Protein AF-A0A142XQ28-F1 (afdb_monomer)

Structure (mmCIF, N/CA/C/O backbone):
data_AF-A0A142XQ28-F1
#
_entry.id   AF-A0A142XQ28-F1
#
loop_
_atom_site.group_PDB
_atom_site.id
_atom_site.type_symbol
_atom_site.label_atom_id
_atom_site.label_alt_id
_atom_site.label_comp_id
_atom_site.label_asym_id
_atom_site.label_entity_id
_atom_site.label_seq_id
_atom_site.pdbx_PDB_ins_code
_atom_site.Cartn_x
_atom_site.Cartn_y
_atom_site.Cartn_z
_atom_site.occupancy
_atom_site.B_iso_or_equiv
_atom_site.auth_seq_id
_atom_site.auth_comp_id
_atom_site.auth_asym_id
_atom_site.auth_atom_id
_atom_site.pdbx_PDB_model_num
ATOM 1 N N . MET A 1 1 ? -19.278 12.237 12.770 1.00 81.31 1 MET A N 1
ATOM 2 C CA . MET A 1 1 ? -17.814 12.294 12.972 1.00 81.31 1 MET A CA 1
ATOM 3 C C . MET A 1 1 ? -17.292 10.872 12.909 1.00 81.31 1 MET A C 1
ATOM 5 O O . MET A 1 1 ? -18.100 9.962 13.060 1.00 81.31 1 MET A O 1
ATOM 9 N N . GLY A 1 2 ? -16.034 10.679 12.532 1.00 90.88 2 GLY A N 1
ATOM 10 C CA . GLY A 1 2 ? -15.436 9.359 12.344 1.00 90.88 2 GLY A CA 1
ATOM 11 C C . GLY A 1 2 ? -14.130 9.261 13.114 1.00 90.88 2 GLY A C 1
ATOM 12 O O . GLY A 1 2 ? -13.588 10.267 13.560 1.00 90.88 2 GLY A O 1
ATOM 13 N N . PHE A 1 3 ? -13.618 8.049 13.266 1.00 93.50 3 PHE A N 1
ATOM 14 C CA . PHE A 1 3 ? -12.417 7.793 14.051 1.00 93.50 3 PHE A CA 1
ATOM 15 C C . PHE A 1 3 ? -11.431 7.007 13.214 1.00 93.50 3 PHE A C 1
ATOM 17 O O . PHE A 1 3 ? -11.816 6.090 12.498 1.00 93.50 3 PHE A O 1
ATOM 24 N N . THR A 1 4 ? -10.154 7.347 13.293 1.00 93.12 4 THR A N 1
ATOM 25 C CA . THR A 1 4 ? -9.084 6.572 12.669 1.00 93.12 4 THR A CA 1
ATOM 26 C C . THR A 1 4 ? -8.019 6.210 13.693 1.00 93.12 4 THR A C 1
ATOM 28 O O . THR A 1 4 ? -8.023 6.719 14.812 1.00 93.12 4 THR A O 1
ATOM 31 N N . VAL A 1 5 ? -7.111 5.313 13.322 1.00 92.75 5 VAL A N 1
ATOM 32 C CA . VAL A 1 5 ? -5.982 4.912 14.164 1.00 92.75 5 VAL A CA 1
ATOM 33 C C . VAL A 1 5 ? -4.701 5.304 13.452 1.00 92.75 5 VAL A C 1
ATOM 35 O O . VAL A 1 5 ? -4.456 4.856 12.334 1.00 92.75 5 VAL A O 1
ATOM 38 N N . ASN A 1 6 ? -3.910 6.150 14.102 1.00 90.88 6 ASN A N 1
ATOM 39 C CA . ASN A 1 6 ? -2.663 6.708 13.584 1.00 90.88 6 ASN A CA 1
ATOM 40 C C . ASN A 1 6 ? -1.563 6.581 14.644 1.00 90.88 6 ASN A C 1
ATOM 42 O O . ASN A 1 6 ? -1.845 6.326 15.816 1.00 90.88 6 ASN A O 1
ATOM 46 N N . ARG A 1 7 ? -0.307 6.779 14.254 1.00 88.56 7 ARG A N 1
ATOM 47 C CA . ARG A 1 7 ? 0.783 6.941 15.214 1.00 88.56 7 ARG A CA 1
ATOM 48 C C . ARG A 1 7 ? 0.887 8.380 15.705 1.00 88.56 7 ARG A C 1
ATOM 50 O O . ARG A 1 7 ? 0.713 9.324 14.934 1.00 88.56 7 ARG A O 1
ATOM 57 N N . ASN A 1 8 ? 1.221 8.550 16.980 1.00 83.44 8 ASN A N 1
ATOM 58 C CA . ASN A 1 8 ? 1.414 9.862 17.602 1.00 83.44 8 ASN A CA 1
ATOM 59 C C . ASN A 1 8 ? 2.801 10.496 17.345 1.00 83.44 8 ASN A C 1
ATOM 61 O O . ASN A 1 8 ? 3.011 11.646 17.723 1.00 83.44 8 ASN A O 1
ATOM 65 N N . ASP A 1 9 ? 3.733 9.785 16.704 1.00 78.69 9 ASP A N 1
ATOM 66 C CA . ASP A 1 9 ? 5.147 10.162 16.553 1.00 78.69 9 ASP A CA 1
ATOM 67 C C . ASP A 1 9 ? 5.536 10.639 15.137 1.00 78.69 9 ASP A C 1
ATOM 69 O O . ASP A 1 9 ? 6.712 10.644 14.774 1.00 78.69 9 ASP A O 1
ATOM 73 N N . GLY A 1 10 ? 4.564 11.108 14.347 1.00 68.38 10 GLY A N 1
ATOM 74 C CA . GLY A 1 10 ? 4.817 11.708 13.027 1.00 68.38 10 GLY A CA 1
ATOM 75 C C . GLY A 1 10 ? 4.282 10.913 11.834 1.00 68.38 10 GLY A C 1
ATOM 76 O O . GLY A 1 10 ? 4.738 11.128 10.709 1.00 68.38 10 GLY A O 1
ATOM 77 N N . GLY A 1 11 ? 3.299 10.040 12.071 1.00 70.38 11 GLY A N 1
ATOM 78 C CA . GLY A 1 11 ? 2.615 9.247 11.050 1.00 70.38 11 GLY A CA 1
ATOM 79 C C . GLY A 1 11 ? 3.170 7.833 10.905 1.00 70.38 11 GLY A C 1
ATOM 80 O O . GLY A 1 11 ? 4.182 7.465 11.495 1.00 70.38 11 GLY A O 1
ATOM 81 N N . THR A 1 12 ? 2.478 7.023 10.115 1.00 73.38 12 THR A N 1
ATOM 82 C CA . THR A 1 12 ? 2.738 5.590 9.976 1.00 73.38 12 THR A CA 1
ATOM 83 C C . THR A 1 12 ? 3.814 5.337 8.919 1.00 73.38 12 THR A C 1
ATOM 85 O O . THR A 1 12 ? 3.686 5.779 7.773 1.00 73.38 12 THR A O 1
ATOM 88 N N . LYS A 1 13 ? 4.878 4.605 9.265 1.00 76.88 13 LYS A N 1
ATOM 89 C CA . LYS A 1 13 ? 5.874 4.078 8.313 1.00 76.88 13 LYS A CA 1
ATOM 90 C C . LYS A 1 13 ? 5.334 2.845 7.589 1.00 76.88 13 LYS A C 1
ATOM 92 O O . LYS A 1 13 ? 4.306 2.287 7.961 1.00 76.88 13 LYS A O 1
ATOM 97 N N . ASP A 1 14 ? 6.031 2.388 6.555 1.00 72.62 14 ASP A N 1
ATOM 98 C CA . ASP A 1 14 ? 5.515 1.320 5.690 1.00 72.62 14 ASP A CA 1
ATOM 99 C C . ASP A 1 14 ? 5.376 -0.028 6.413 1.00 72.62 14 ASP A C 1
ATOM 101 O O . ASP A 1 14 ? 4.292 -0.609 6.381 1.00 72.62 14 ASP A O 1
ATOM 105 N N . ALA A 1 15 ? 6.382 -0.459 7.181 1.00 73.50 15 ALA A N 1
ATOM 106 C CA . ALA A 1 15 ? 6.294 -1.680 7.993 1.00 73.50 15 ALA A CA 1
ATOM 107 C C . ALA A 1 15 ? 5.148 -1.637 9.032 1.00 73.50 15 ALA A C 1
ATOM 109 O O . ALA A 1 15 ? 4.454 -2.626 9.284 1.00 73.50 15 ALA A O 1
ATOM 110 N N . GLU A 1 16 ? 4.907 -0.469 9.628 1.00 82.94 16 GLU A N 1
ATOM 111 C CA . GLU A 1 16 ? 3.829 -0.250 10.600 1.00 82.94 16 GLU A CA 1
ATOM 112 C C . GLU A 1 16 ? 2.456 -0.288 9.912 1.00 82.94 16 GLU A C 1
ATOM 114 O O . GLU A 1 16 ? 1.501 -0.882 10.422 1.00 82.94 16 GLU A O 1
ATOM 119 N N . PHE A 1 17 ? 2.371 0.285 8.711 1.00 84.44 17 PHE A N 1
ATOM 120 C CA . PHE A 1 17 ? 1.169 0.275 7.891 1.00 84.44 17 PHE A CA 1
ATOM 121 C C . PHE A 1 17 ? 0.830 -1.130 7.384 1.00 84.44 17 PHE A C 1
ATOM 123 O O . PHE A 1 17 ? -0.342 -1.495 7.312 1.00 84.44 17 PHE A O 1
ATOM 130 N N . GLU A 1 18 ? 1.824 -1.967 7.094 1.00 82.12 18 GLU A N 1
ATOM 131 C CA . GLU A 1 18 ? 1.580 -3.374 6.778 1.00 82.12 18 GLU A CA 1
ATOM 132 C C . GLU A 1 18 ? 0.960 -4.130 7.953 1.00 82.12 18 GLU A C 1
ATOM 134 O O . GLU A 1 18 ? 0.021 -4.912 7.761 1.00 82.12 18 GLU A O 1
ATOM 139 N N . ALA A 1 19 ? 1.438 -3.886 9.177 1.00 87.06 19 ALA A N 1
ATOM 140 C CA . ALA A 1 19 ? 0.855 -4.482 10.374 1.00 87.06 19 ALA A CA 1
ATOM 141 C C . ALA A 1 19 ? -0.606 -4.042 10.564 1.00 87.06 19 ALA A C 1
ATOM 143 O O . ALA A 1 19 ? -1.468 -4.893 10.808 1.00 87.06 19 ALA A O 1
ATOM 144 N N . TYR A 1 20 ? -0.880 -2.750 10.369 1.00 90.81 20 TYR A N 1
ATOM 145 C CA . TYR A 1 20 ? -2.218 -2.160 10.367 1.00 90.81 20 TYR A CA 1
ATOM 146 C C . TYR A 1 20 ? -3.132 -2.823 9.318 1.00 90.81 20 TYR A C 1
ATOM 148 O O . TYR A 1 20 ? -4.180 -3.383 9.649 1.00 90.81 20 TYR A O 1
ATOM 156 N N . ALA A 1 21 ? -2.703 -2.856 8.053 1.00 89.06 21 ALA A N 1
ATOM 157 C CA . ALA A 1 21 ? -3.469 -3.417 6.941 1.00 89.06 21 ALA A CA 1
ATOM 158 C C . ALA A 1 21 ? -3.707 -4.926 7.097 1.00 89.06 21 ALA A C 1
ATOM 160 O O . ALA A 1 21 ? -4.762 -5.459 6.747 1.00 89.06 21 ALA A O 1
ATOM 161 N N . ARG A 1 22 ? -2.725 -5.650 7.641 1.00 88.56 22 ARG A N 1
ATOM 162 C CA . ARG A 1 22 ? -2.861 -7.071 7.967 1.00 88.56 22 ARG A CA 1
ATOM 163 C C . ARG A 1 22 ? -3.923 -7.302 9.038 1.00 88.56 22 ARG A C 1
ATOM 165 O O . ARG A 1 22 ? -4.699 -8.242 8.884 1.00 88.56 22 ARG A O 1
ATOM 172 N N . LEU A 1 23 ? -3.972 -6.479 10.086 1.00 92.56 23 LEU A N 1
ATOM 173 C CA . LEU A 1 23 ? -4.985 -6.617 11.134 1.00 92.56 23 LEU A CA 1
ATOM 174 C C . LEU A 1 23 ? -6.394 -6.359 10.586 1.00 92.56 23 LEU A C 1
ATOM 176 O O . LEU A 1 23 ? -7.284 -7.168 10.833 1.00 92.56 23 LEU A O 1
ATOM 180 N N . LEU A 1 24 ? -6.572 -5.316 9.769 1.00 92.50 24 LEU A N 1
ATOM 181 C CA . LEU A 1 24 ? -7.848 -5.036 9.098 1.00 92.50 24 LEU A CA 1
ATOM 182 C C . LEU A 1 24 ? -8.335 -6.229 8.265 1.00 92.50 24 LEU A C 1
ATOM 184 O O . LEU A 1 24 ? -9.473 -6.671 8.416 1.00 92.50 24 LEU A O 1
ATOM 188 N N . ARG A 1 25 ? -7.456 -6.821 7.445 1.00 89.31 25 ARG A N 1
ATOM 189 C CA . ARG A 1 25 ? -7.808 -8.013 6.651 1.00 89.31 25 ARG A CA 1
ATOM 190 C C . ARG A 1 25 ? -8.219 -9.198 7.515 1.00 89.31 25 ARG A C 1
ATOM 192 O O . ARG A 1 25 ? -9.150 -9.913 7.167 1.00 89.31 25 ARG A O 1
ATOM 199 N N . GLN A 1 26 ? -7.538 -9.418 8.637 1.00 89.19 26 GLN A N 1
ATOM 200 C CA . GLN A 1 26 ? -7.884 -10.504 9.557 1.00 89.19 26 GLN A CA 1
ATOM 201 C C . GLN A 1 26 ? -9.224 -10.285 10.264 1.00 89.19 26 GLN A C 1
ATOM 203 O O . GLN A 1 26 ? -9.858 -11.254 10.666 1.00 89.19 26 GLN A O 1
ATOM 208 N N . GLN A 1 27 ? -9.671 -9.034 10.374 1.00 90.88 27 GLN A N 1
ATOM 209 C CA . GLN A 1 27 ? -11.013 -8.676 10.832 1.00 90.88 27 GLN A CA 1
ATOM 210 C C . GLN A 1 27 ? -12.063 -8.719 9.707 1.00 90.88 27 GLN A C 1
ATOM 212 O O . GLN A 1 27 ? -13.218 -8.379 9.939 1.00 90.88 27 GLN A O 1
ATOM 217 N N . GLY A 1 28 ? -11.683 -9.143 8.496 1.00 87.81 28 GLY A N 1
ATOM 218 C CA . GLY A 1 28 ? -12.584 -9.254 7.350 1.00 87.81 28 GLY A CA 1
ATOM 219 C C . GLY A 1 28 ? -12.865 -7.933 6.633 1.00 87.81 28 GLY A C 1
ATOM 220 O O . GLY A 1 28 ? -13.787 -7.878 5.825 1.00 87.81 28 GLY A O 1
ATOM 221 N N . VAL A 1 29 ? -12.095 -6.874 6.906 1.00 88.88 29 VAL A N 1
ATOM 222 C CA . VAL A 1 29 ? -12.250 -5.583 6.221 1.00 88.88 29 VAL A CA 1
ATOM 223 C C . VAL A 1 29 ? -11.700 -5.677 4.799 1.00 88.88 29 VAL A C 1
ATOM 225 O O . VAL A 1 29 ? -10.552 -6.081 4.582 1.00 88.88 29 VAL A O 1
ATOM 228 N N . ASP A 1 30 ? -12.512 -5.258 3.830 1.00 86.62 30 ASP A N 1
ATOM 229 C CA . ASP A 1 30 ? -12.112 -5.146 2.431 1.00 86.62 30 ASP A CA 1
ATOM 230 C C . ASP A 1 30 ? -11.288 -3.873 2.199 1.00 86.62 30 ASP A C 1
ATOM 232 O O . ASP A 1 30 ? -11.802 -2.756 2.174 1.00 86.62 30 ASP A O 1
ATOM 236 N N . LEU A 1 31 ? -9.981 -4.050 2.000 1.00 87.25 31 LEU A N 1
ATOM 237 C CA . LEU A 1 31 ? -9.050 -2.941 1.789 1.00 87.25 31 LEU A CA 1
ATOM 238 C C . LEU A 1 31 ? -9.195 -2.235 0.436 1.00 87.25 31 LEU A C 1
ATOM 240 O O . LEU A 1 31 ? -8.632 -1.152 0.256 1.00 87.25 31 LEU A O 1
ATOM 244 N N . GLY A 1 32 ? -9.897 -2.849 -0.521 1.00 83.81 32 GLY A N 1
ATOM 245 C CA . GLY A 1 32 ? -10.184 -2.243 -1.819 1.00 83.81 32 GLY A CA 1
ATOM 246 C C . GLY A 1 32 ? -11.348 -1.256 -1.767 1.00 83.81 32 GLY A C 1
ATOM 247 O O . GLY A 1 32 ? -11.414 -0.342 -2.590 1.00 83.81 32 GLY A O 1
ATOM 248 N N . LYS A 1 33 ? -12.246 -1.411 -0.790 1.00 84.94 33 LYS A N 1
ATOM 249 C CA . LYS A 1 33 ? -13.455 -0.603 -0.670 1.00 84.94 33 LYS A CA 1
ATOM 250 C C . LYS A 1 33 ? -13.798 -0.360 0.792 1.00 84.94 33 LYS A C 1
ATOM 252 O O . LYS A 1 33 ? -14.507 -1.141 1.422 1.00 84.94 33 LYS A O 1
ATOM 257 N N . LEU A 1 34 ? -13.320 0.761 1.313 1.00 87.75 34 LEU A N 1
ATOM 258 C CA . LEU A 1 34 ? -13.583 1.154 2.687 1.00 87.75 34 LEU A CA 1
ATOM 259 C C . LEU A 1 34 ? -13.792 2.666 2.836 1.00 87.75 34 LEU A C 1
ATOM 261 O O . LEU A 1 34 ? -13.315 3.440 1.996 1.00 87.75 34 LEU A O 1
ATOM 265 N N . PRO A 1 35 ? -14.491 3.094 3.901 1.00 89.25 35 PRO A N 1
ATOM 266 C CA . PRO A 1 35 ? -14.482 4.483 4.334 1.00 89.25 35 PRO A CA 1
ATOM 267 C C . PRO A 1 35 ? -13.061 4.877 4.749 1.00 89.25 35 PRO A C 1
ATOM 269 O O . PRO A 1 35 ? -12.463 4.248 5.625 1.00 89.25 35 PRO A O 1
ATOM 272 N N . ARG A 1 36 ? -12.512 5.916 4.114 1.00 90.00 36 ARG A N 1
ATOM 273 C CA . ARG A 1 36 ? -11.130 6.356 4.340 1.00 9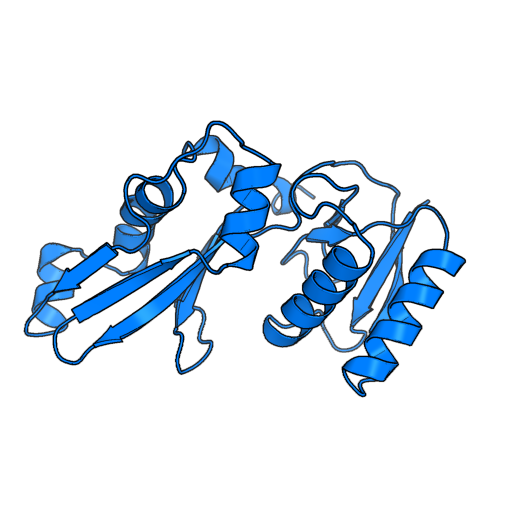0.00 36 ARG A CA 1
ATOM 274 C C . ARG A 1 36 ? -11.008 7.859 4.529 1.00 90.00 36 ARG A C 1
ATOM 276 O O . ARG A 1 36 ? -11.796 8.635 3.996 1.00 90.00 36 ARG A O 1
ATOM 283 N N . ALA A 1 37 ? -9.967 8.251 5.254 1.00 87.81 37 ALA A N 1
ATOM 284 C CA . ALA A 1 37 ? -9.537 9.636 5.413 1.00 87.81 37 ALA A CA 1
ATOM 285 C C . ALA A 1 37 ? -8.019 9.757 5.182 1.00 87.81 37 ALA A C 1
ATOM 287 O O . ALA A 1 37 ? -7.301 8.761 5.343 1.00 87.81 37 ALA A O 1
ATOM 288 N N . PRO A 1 38 ? -7.518 10.944 4.792 1.00 85.50 38 PRO A N 1
ATOM 289 C CA . PRO A 1 38 ? -6.084 11.210 4.748 1.00 85.50 38 PRO A CA 1
ATOM 290 C C . PRO A 1 38 ? -5.435 10.940 6.108 1.00 85.50 38 PRO A C 1
ATOM 292 O O . PRO A 1 38 ? -6.020 11.262 7.142 1.00 85.50 38 PRO A O 1
ATOM 295 N N . GLU A 1 39 ? -4.221 10.386 6.115 1.00 86.44 39 GLU A N 1
ATOM 296 C CA . GLU A 1 39 ? -3.431 10.213 7.337 1.00 86.44 39 GLU A CA 1
ATOM 297 C C . GLU A 1 39 ? -3.270 11.564 8.061 1.00 86.44 39 GLU A C 1
ATOM 299 O O . GLU A 1 39 ? -2.664 12.485 7.494 1.00 86.44 39 GLU A O 1
ATOM 304 N N . PRO A 1 40 ? -3.778 11.703 9.303 1.00 84.62 40 PRO A N 1
ATOM 305 C CA . PRO A 1 40 ? -3.682 12.956 10.038 1.00 84.62 40 PRO A CA 1
ATOM 306 C C . PRO A 1 40 ? -2.226 13.404 10.212 1.00 84.62 40 PRO A C 1
ATOM 308 O O . PRO A 1 40 ? -1.355 12.619 10.589 1.00 84.62 40 PRO A O 1
ATOM 311 N N . GLY A 1 41 ? -1.962 14.682 9.940 1.00 80.00 41 GLY A N 1
ATOM 312 C CA . GLY A 1 41 ? -0.649 15.315 10.098 1.00 80.00 41 GLY A CA 1
ATOM 313 C C . GLY A 1 41 ? 0.302 15.164 8.905 1.00 80.00 41 GLY A C 1
ATOM 314 O O . GLY A 1 41 ? 1.081 16.080 8.655 1.00 80.00 41 GLY A O 1
ATOM 315 N N . THR A 1 42 ? 0.236 14.069 8.138 1.00 78.75 42 THR A N 1
ATOM 316 C CA . THR A 1 42 ? 1.156 13.847 7.000 1.00 78.75 42 THR A CA 1
ATOM 317 C C . THR A 1 42 ? 0.474 13.916 5.633 1.00 78.75 42 THR A C 1
ATOM 319 O O . THR A 1 42 ? 1.129 14.279 4.653 1.00 78.75 42 THR A O 1
ATOM 322 N N . GLY A 1 43 ? -0.798 13.506 5.540 1.00 77.56 43 GLY A N 1
ATOM 323 C CA . GLY A 1 43 ? -1.518 13.337 4.276 1.00 77.56 43 GLY A CA 1
ATOM 324 C C . GLY A 1 43 ? -0.852 12.361 3.297 1.00 77.56 43 GLY A C 1
ATOM 325 O O . GLY A 1 43 ? -1.068 12.460 2.092 1.00 77.56 43 GLY A O 1
ATOM 326 N N . ARG A 1 44 ? 0.016 11.451 3.763 1.00 74.75 44 ARG A N 1
ATOM 327 C CA . ARG A 1 44 ? 0.816 10.587 2.872 1.00 74.75 44 ARG A CA 1
ATOM 328 C C . ARG A 1 44 ? 0.062 9.371 2.347 1.00 74.75 44 ARG A C 1
ATOM 330 O O . ARG A 1 44 ? 0.418 8.851 1.291 1.00 74.75 44 ARG A O 1
ATOM 337 N N . ARG A 1 45 ? -0.940 8.901 3.087 1.00 80.62 45 ARG A N 1
ATOM 338 C CA . ARG A 1 45 ? -1.693 7.675 2.795 1.00 80.62 45 ARG A CA 1
ATOM 339 C C . ARG A 1 45 ? -3.143 7.801 3.248 1.00 80.62 45 ARG A C 1
ATOM 341 O O . ARG A 1 45 ? -3.503 8.764 3.922 1.00 80.62 45 ARG A O 1
ATOM 348 N N . TRP A 1 46 ? -3.955 6.818 2.881 1.00 87.00 46 TRP A N 1
ATOM 349 C CA . TRP A 1 46 ? -5.324 6.686 3.362 1.00 87.00 46 TRP A CA 1
ATOM 350 C C . TRP A 1 46 ? -5.365 5.750 4.569 1.00 87.00 46 TRP A C 1
ATOM 352 O O . TRP A 1 46 ? -4.712 4.709 4.565 1.00 87.00 46 TRP A O 1
ATOM 362 N N . LEU A 1 47 ? -6.143 6.106 5.586 1.00 89.56 47 LEU A N 1
ATOM 363 C CA . LEU A 1 47 ? -6.406 5.264 6.754 1.00 89.56 47 LEU A CA 1
ATOM 364 C C . LEU A 1 47 ? -7.893 4.915 6.824 1.00 89.56 47 LEU A C 1
ATOM 366 O O . LEU A 1 47 ? -8.737 5.689 6.368 1.00 89.56 47 LEU A O 1
ATOM 370 N N . TYR A 1 48 ? -8.208 3.756 7.403 1.00 91.94 48 TYR A N 1
ATOM 371 C CA . TYR A 1 48 ? -9.588 3.324 7.613 1.00 91.94 48 TYR A CA 1
ATOM 372 C C . TYR A 1 48 ? -10.290 4.216 8.641 1.00 91.94 48 TYR A C 1
ATOM 374 O O . TYR A 1 48 ? -9.683 4.644 9.630 1.00 91.94 48 TYR A O 1
ATOM 382 N N . VAL A 1 49 ? -11.573 4.486 8.401 1.00 93.06 49 VAL A N 1
ATOM 383 C CA . VAL A 1 49 ? -12.426 5.285 9.281 1.00 93.06 49 VAL A CA 1
ATOM 384 C C . VAL A 1 49 ? -13.494 4.390 9.898 1.00 93.06 49 VAL A C 1
ATOM 386 O O . VAL A 1 49 ? -14.348 3.837 9.208 1.00 93.06 49 VAL A O 1
ATOM 389 N N . TRP A 1 50 ? -13.458 4.282 11.220 1.00 93.62 50 TRP A N 1
ATOM 390 C CA . TRP A 1 50 ? -14.514 3.696 12.030 1.00 93.62 50 TRP A CA 1
ATOM 391 C C . TRP A 1 50 ? -15.625 4.715 12.292 1.00 93.62 50 TRP A C 1
ATOM 393 O O . TRP A 1 50 ? -15.393 5.920 12.408 1.00 93.62 50 TRP A O 1
ATOM 403 N N . ASP A 1 51 ? -16.844 4.202 12.413 1.00 92.38 51 ASP A N 1
ATOM 404 C CA . ASP A 1 51 ? -18.054 4.946 12.765 1.00 92.38 51 ASP A CA 1
ATOM 405 C C . ASP A 1 51 ? -18.121 5.306 14.255 1.00 92.38 51 ASP A C 1
ATOM 407 O O . ASP A 1 51 ? -18.782 6.280 14.611 1.00 92.38 51 ASP A O 1
ATOM 411 N N . 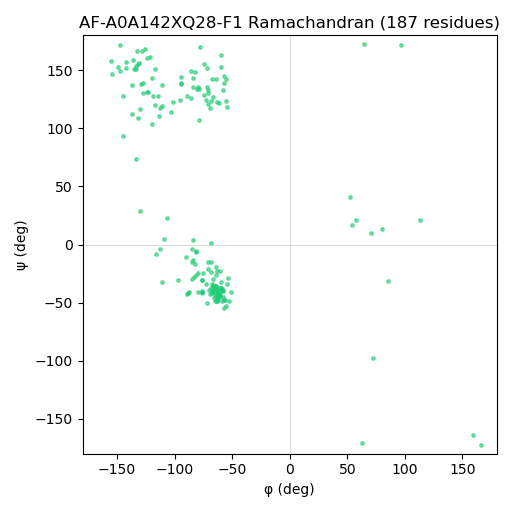THR A 1 52 ? -17.437 4.549 15.120 1.00 93.69 52 THR A N 1
ATOM 412 C CA . THR A 1 52 ? -17.408 4.797 16.568 1.00 93.69 52 THR A CA 1
ATOM 413 C C . THR A 1 52 ? -15.996 4.731 17.145 1.00 93.69 52 THR A C 1
ATOM 415 O O . THR A 1 52 ? -15.128 4.005 16.642 1.00 93.69 52 THR A O 1
ATOM 418 N N . GLU A 1 53 ? -15.776 5.487 18.222 1.00 95.19 53 GLU A N 1
ATOM 419 C CA . GLU A 1 53 ? -14.494 5.555 18.924 1.00 95.19 53 GLU A CA 1
ATOM 420 C C . GLU A 1 53 ? -14.133 4.200 19.530 1.00 95.19 53 GLU A C 1
ATOM 422 O O . GLU A 1 53 ? -12.989 3.763 19.449 1.00 95.19 53 GLU A O 1
ATOM 427 N N . GLU A 1 54 ? -15.117 3.473 20.061 1.00 96.44 54 GLU A N 1
ATOM 428 C CA . GLU A 1 54 ? -14.907 2.188 20.726 1.00 96.44 54 GLU A CA 1
ATOM 429 C C . GLU A 1 54 ? -14.346 1.138 19.765 1.00 96.44 54 GLU A C 1
ATOM 431 O O . GLU A 1 54 ? -13.458 0.366 20.136 1.00 96.44 54 GLU A O 1
ATOM 436 N N . LYS A 1 55 ? -14.816 1.114 18.509 1.00 95.00 55 LYS A N 1
ATOM 437 C CA . LYS A 1 55 ? -14.288 0.192 17.492 1.00 95.00 55 LYS A CA 1
ATOM 438 C C . LYS A 1 55 ? -12.862 0.560 17.090 1.00 95.00 55 LYS A C 1
ATOM 440 O O . LYS A 1 55 ? -12.017 -0.332 16.986 1.00 95.00 55 LYS A O 1
ATOM 445 N N . ALA A 1 56 ? -12.582 1.852 16.909 1.00 95.00 56 ALA A N 1
ATOM 446 C CA . ALA A 1 56 ? -11.227 2.329 16.642 1.00 95.00 56 ALA A CA 1
ATOM 447 C C . ALA A 1 56 ? -10.286 2.008 17.815 1.00 95.00 56 ALA A C 1
ATOM 449 O O . ALA A 1 56 ? -9.170 1.535 17.606 1.00 95.00 56 ALA A O 1
ATOM 450 N N . GLN A 1 57 ? -10.752 2.171 19.054 1.00 97.44 57 GLN A N 1
ATOM 451 C CA . GLN A 1 57 ? -9.982 1.887 20.259 1.00 97.44 57 GLN A CA 1
ATOM 452 C C . GLN A 1 57 ? -9.708 0.392 20.425 1.00 97.44 57 GLN A C 1
ATOM 454 O O . GLN A 1 57 ? -8.590 0.009 20.773 1.00 97.44 57 GLN A O 1
ATOM 459 N N . ALA A 1 58 ? -10.687 -0.468 20.137 1.00 96.69 58 ALA A N 1
ATOM 460 C CA . ALA A 1 58 ? -10.486 -1.914 20.122 1.00 96.69 58 ALA A CA 1
ATOM 461 C C . ALA A 1 58 ? -9.426 -2.320 19.085 1.00 96.69 58 ALA A C 1
ATOM 463 O O . ALA A 1 58 ? -8.536 -3.119 19.389 1.00 96.69 58 ALA A O 1
ATOM 464 N N . PHE A 1 59 ? -9.475 -1.726 17.888 1.00 96.62 59 PHE A N 1
ATOM 465 C CA . PHE A 1 59 ? -8.464 -1.948 16.858 1.00 96.62 59 PHE A CA 1
ATOM 466 C C . PHE A 1 59 ? -7.078 -1.464 17.298 1.00 96.62 59 PHE A C 1
ATOM 468 O O . PHE A 1 59 ? -6.114 -2.222 17.198 1.00 96.62 59 PHE A O 1
ATOM 475 N N . ALA A 1 60 ? -6.974 -0.242 17.831 1.00 96.06 60 ALA A N 1
ATOM 476 C CA . ALA A 1 60 ? -5.719 0.313 18.327 1.00 96.06 60 ALA A CA 1
ATOM 477 C C . ALA A 1 60 ? -5.108 -0.583 19.411 1.00 9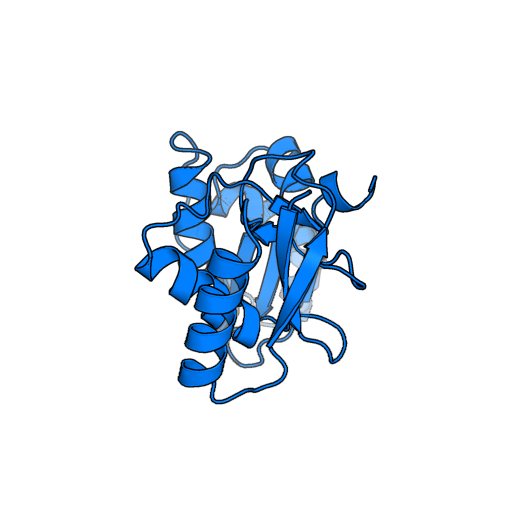6.06 60 ALA A C 1
ATOM 479 O O . ALA A 1 60 ? -3.939 -0.938 19.314 1.00 96.06 60 ALA A O 1
ATOM 480 N N . THR A 1 61 ? -5.895 -1.021 20.396 1.00 96.94 61 THR A N 1
ATOM 481 C CA . THR A 1 61 ? -5.438 -1.916 21.472 1.00 96.94 61 THR A CA 1
ATOM 482 C C . THR A 1 61 ? -4.877 -3.234 20.934 1.00 96.94 61 THR A C 1
ATOM 484 O O . THR A 1 61 ? -3.807 -3.676 21.359 1.00 96.94 61 THR A O 1
ATOM 487 N N . GLU A 1 62 ? -5.560 -3.861 19.975 1.00 95.81 62 GLU A N 1
ATOM 488 C CA . GLU A 1 62 ? -5.075 -5.101 19.363 1.00 95.81 62 GLU A CA 1
ATOM 489 C C . GLU A 1 62 ? -3.814 -4.862 18.518 1.00 95.81 62 GLU A C 1
ATOM 491 O O . GLU A 1 62 ? -2.889 -5.679 18.534 1.00 95.81 62 GLU A O 1
ATOM 496 N N . LEU A 1 63 ? -3.736 -3.724 17.822 1.00 94.19 63 LEU A N 1
ATOM 497 C CA . LEU A 1 63 ? -2.558 -3.345 17.051 1.00 94.19 63 LEU A CA 1
ATOM 498 C C . LEU A 1 63 ? -1.342 -3.146 17.967 1.00 94.19 63 LEU A C 1
ATOM 500 O O . LEU A 1 63 ? -0.316 -3.783 17.723 1.00 94.19 63 LEU A O 1
ATOM 504 N N . LYS A 1 64 ? -1.491 -2.401 19.075 1.00 95.25 64 LYS A N 1
ATOM 505 C CA . LYS A 1 64 ? -0.452 -2.222 20.109 1.00 95.25 64 LYS A CA 1
ATOM 506 C C . LYS A 1 64 ? 0.081 -3.548 20.618 1.00 95.25 64 LYS A C 1
ATOM 508 O O . LYS A 1 64 ? 1.289 -3.767 20.653 1.00 95.25 64 LYS A O 1
ATOM 513 N N . LYS A 1 65 ? -0.818 -4.470 20.974 1.00 94.38 65 LYS A N 1
ATOM 514 C CA . LYS A 1 65 ? -0.454 -5.793 21.498 1.00 94.38 65 LYS A CA 1
ATOM 515 C C . LYS A 1 65 ? 0.404 -6.586 20.510 1.00 94.38 65 LYS A C 1
ATOM 517 O O . LYS A 1 65 ? 1.331 -7.285 20.917 1.00 94.38 65 LYS A O 1
ATOM 522 N N . ARG A 1 66 ? 0.099 -6.492 19.215 1.00 91.12 66 ARG A N 1
ATOM 523 C CA . ARG A 1 66 ? 0.793 -7.239 18.156 1.00 91.12 66 ARG A CA 1
ATOM 524 C C . ARG A 1 66 ? 2.122 -6.632 17.763 1.00 91.12 66 ARG A C 1
ATOM 526 O O . ARG A 1 66 ? 3.067 -7.378 17.522 1.00 91.12 66 ARG A O 1
ATOM 533 N N . THR A 1 67 ? 2.186 -5.310 17.670 1.00 89.38 67 THR A N 1
ATOM 534 C CA . THR A 1 67 ? 3.416 -4.599 17.311 1.00 89.38 67 THR A CA 1
ATOM 535 C C . THR A 1 67 ? 4.316 -4.362 18.520 1.00 89.38 67 THR A C 1
ATOM 537 O O . THR A 1 67 ? 5.480 -4.031 18.333 1.00 89.38 67 THR A O 1
ATOM 540 N N . ARG A 1 68 ? 3.800 -4.564 19.743 1.00 91.44 68 ARG A N 1
ATOM 541 C CA . ARG A 1 68 ? 4.425 -4.147 21.011 1.00 91.44 68 ARG A CA 1
ATOM 542 C C . ARG A 1 68 ? 4.802 -2.668 20.983 1.00 91.44 68 ARG A C 1
ATOM 544 O O . ARG A 1 68 ? 5.886 -2.290 21.413 1.00 91.44 68 ARG A O 1
ATOM 551 N N . ASP A 1 69 ? 3.909 -1.860 20.424 1.00 88.88 69 ASP A N 1
ATOM 552 C CA . ASP A 1 69 ? 4.139 -0.438 20.206 1.00 88.88 69 ASP A CA 1
ATOM 553 C C . ASP A 1 69 ? 2.956 0.357 20.739 1.00 88.88 69 ASP A C 1
ATOM 555 O O . ASP A 1 69 ? 1.845 0.207 20.240 1.00 88.88 69 ASP A O 1
ATOM 559 N N . ASP A 1 70 ? 3.188 1.192 21.747 1.00 91.25 70 ASP A N 1
ATOM 560 C CA . ASP A 1 70 ? 2.140 1.972 22.400 1.00 91.25 70 ASP A CA 1
ATOM 561 C C . ASP A 1 70 ? 1.824 3.301 21.695 1.00 91.25 70 ASP A C 1
ATOM 563 O O . ASP A 1 70 ? 0.865 3.973 22.094 1.00 91.25 70 ASP A O 1
ATOM 567 N N . ALA A 1 71 ? 2.564 3.653 20.634 1.00 92.38 71 ALA A N 1
ATOM 568 C CA . ALA A 1 71 ? 2.404 4.892 19.867 1.00 92.38 71 ALA A CA 1
ATOM 569 C C . ALA A 1 71 ? 1.100 4.964 19.054 1.00 92.38 71 ALA A C 1
ATOM 571 O O . ALA A 1 71 ? 0.707 6.045 18.608 1.00 92.38 71 ALA A O 1
ATOM 572 N N . TRP A 1 72 ? 0.410 3.835 18.855 1.00 93.44 72 TRP A N 1
ATOM 573 C CA . TRP A 1 72 ? -0.884 3.809 18.173 1.00 93.44 72 TRP A CA 1
ATOM 574 C C . TRP A 1 72 ? -1.956 4.532 18.992 1.00 93.44 72 TRP A C 1
ATOM 576 O O . TRP A 1 72 ? -2.197 4.217 20.156 1.00 93.44 72 TRP A O 1
ATOM 586 N N . VAL A 1 73 ? -2.646 5.489 18.392 1.00 94.38 73 VAL A N 1
ATOM 587 C CA . VAL A 1 73 ? -3.685 6.279 19.056 1.00 94.38 73 VAL A CA 1
ATOM 588 C C . VAL A 1 73 ? -4.910 6.403 18.169 1.00 94.38 73 VAL A C 1
ATOM 590 O O . VAL A 1 73 ? -4.813 6.374 16.940 1.00 94.38 73 VAL A O 1
ATOM 593 N N . VAL A 1 74 ? -6.072 6.534 18.805 1.00 95.00 74 VAL A N 1
ATOM 594 C CA . VAL A 1 74 ? -7.306 6.899 18.113 1.00 95.00 74 VAL A CA 1
ATOM 595 C C . VAL A 1 74 ? -7.296 8.404 17.888 1.00 95.00 74 VAL A C 1
ATOM 597 O O . VAL A 1 74 ? -6.941 9.173 18.780 1.00 95.00 74 VAL A O 1
ATOM 600 N N . VAL A 1 75 ? -7.663 8.815 16.681 1.00 93.25 75 VAL A N 1
ATOM 601 C CA . VAL A 1 75 ? -7.756 10.215 16.278 1.00 93.25 75 VAL A CA 1
ATOM 602 C C . VAL A 1 75 ? -9.131 10.448 15.678 1.00 93.25 75 VAL A C 1
ATOM 604 O O . VAL A 1 75 ? -9.574 9.699 14.804 1.00 93.25 75 VAL A O 1
ATOM 607 N N . GLU A 1 76 ? -9.803 11.493 16.143 1.00 92.31 76 GLU A N 1
ATOM 608 C CA . GLU A 1 76 ? -11.056 11.943 15.554 1.00 92.31 76 GLU A CA 1
ATOM 609 C C . GLU A 1 76 ? -10.799 12.608 14.198 1.00 92.31 76 GLU A C 1
ATOM 611 O O . GLU A 1 76 ? -9.876 13.405 14.025 1.00 92.31 76 GLU A O 1
ATOM 616 N N . VAL A 1 77 ? -11.628 12.266 13.219 1.00 88.75 77 VAL A N 1
ATOM 617 C CA . VAL A 1 77 ? -11.584 12.803 11.863 1.00 88.75 77 VAL A CA 1
ATOM 618 C C . VAL A 1 77 ? -12.994 13.139 11.391 1.00 88.75 77 VAL A C 1
ATOM 620 O O . VAL A 1 77 ? -14.001 12.604 11.866 1.00 88.75 77 VAL A O 1
ATOM 623 N N . ALA A 1 78 ? -13.100 14.011 10.395 1.00 78.38 78 ALA A N 1
ATOM 624 C CA . ALA A 1 78 ? -14.362 14.160 9.683 1.00 78.38 78 ALA A CA 1
ATOM 625 C C . ALA A 1 78 ? -14.726 12.813 9.000 1.00 78.38 78 ALA A C 1
ATOM 627 O O . ALA A 1 78 ? -13.939 12.284 8.218 1.00 78.38 78 ALA A O 1
ATOM 628 N N . ALA A 1 79 ? -15.896 12.237 9.327 1.00 65.88 79 ALA A N 1
ATOM 629 C CA . ALA A 1 79 ? -16.435 11.007 8.704 1.00 65.88 79 ALA A CA 1
ATOM 630 C C . ALA A 1 79 ? -16.634 11.187 7.180 1.00 65.88 79 ALA A C 1
ATOM 632 O O . ALA A 1 79 ? -16.795 12.324 6.737 1.00 65.88 79 ALA A O 1
ATOM 633 N N . PRO A 1 80 ? -16.585 10.119 6.356 1.00 63.84 80 PRO A N 1
ATOM 634 C CA . PRO A 1 80 ? -15.718 10.168 5.186 1.00 63.84 80 PRO A CA 1
ATOM 635 C C . PRO A 1 80 ? -16.313 10.937 3.993 1.00 63.84 80 PRO A C 1
ATOM 637 O O . PRO A 1 80 ? -17.435 10.653 3.574 1.00 63.84 80 PRO A O 1
ATOM 640 N N . PRO A 1 81 ? -15.515 11.826 3.369 1.00 63.19 81 PRO A N 1
ATOM 641 C CA . PRO A 1 81 ? -15.785 12.383 2.045 1.00 63.19 81 PRO A CA 1
ATOM 642 C C . PRO A 1 81 ? -15.369 11.452 0.881 1.00 63.19 81 PRO A C 1
ATOM 644 O O . PRO A 1 81 ? -15.663 11.777 -0.267 1.00 63.19 81 PRO A O 1
ATOM 647 N N . SER A 1 82 ? -14.695 10.310 1.131 1.00 72.44 82 SER A N 1
ATOM 648 C CA . SER A 1 82 ? -14.214 9.394 0.075 1.00 72.44 82 SER A CA 1
ATOM 649 C C . SER A 1 82 ? -14.267 7.909 0.472 1.00 72.44 82 SER A C 1
ATOM 651 O O . SER A 1 82 ? -13.708 7.499 1.491 1.00 72.44 82 SER A O 1
ATOM 653 N N . GLU A 1 83 ? -14.899 7.087 -0.370 1.00 81.75 83 GLU A N 1
ATOM 654 C CA . GLU A 1 83 ? -14.757 5.625 -0.358 1.00 81.75 83 GLU A CA 1
ATOM 655 C C . GLU A 1 83 ? -13.687 5.195 -1.368 1.00 81.75 83 GLU A C 1
ATOM 657 O O . GLU A 1 83 ? -13.557 5.781 -2.445 1.00 81.75 83 GLU A O 1
ATOM 662 N N . GLY A 1 84 ? -12.914 4.158 -1.048 1.00 79.38 84 GLY A N 1
ATOM 663 C CA . GLY A 1 84 ? -11.987 3.565 -2.013 1.00 79.38 84 GLY A CA 1
ATOM 664 C C . GLY A 1 84 ? -10.862 2.754 -1.375 1.00 79.38 84 GLY A C 1
ATOM 665 O O . GLY A 1 84 ? -10.946 2.412 -0.194 1.00 79.38 84 GLY A O 1
ATOM 666 N N . PRO A 1 85 ? -9.798 2.454 -2.139 1.00 82.38 85 PRO A N 1
ATOM 667 C CA . PRO A 1 85 ? -8.700 1.631 -1.652 1.00 82.38 85 PRO A CA 1
ATOM 668 C C . PRO A 1 85 ? -7.850 2.378 -0.628 1.00 82.38 85 PRO A C 1
ATOM 670 O O . PRO A 1 85 ? -7.668 3.593 -0.721 1.00 82.38 85 PRO A O 1
ATOM 673 N N . MET A 1 86 ? -7.223 1.649 0.291 1.00 80.62 86 MET A N 1
ATOM 674 C CA . MET A 1 86 ? -6.360 2.236 1.330 1.00 80.62 86 MET A CA 1
ATOM 675 C C . MET A 1 86 ? -5.039 2.855 0.801 1.00 80.62 86 MET A C 1
ATOM 677 O O . MET A 1 86 ? -4.259 3.413 1.568 1.00 80.62 86 MET A O 1
ATOM 681 N N . GLY A 1 87 ? -4.815 2.831 -0.521 1.00 69.81 87 GLY A N 1
ATOM 682 C CA . GLY A 1 87 ? -3.701 3.493 -1.215 1.00 69.81 87 GLY A CA 1
ATOM 683 C C . GLY A 1 87 ? -2.309 2.975 -0.825 1.00 69.81 87 GLY A C 1
ATOM 684 O O . GLY A 1 87 ? -2.189 1.973 -0.121 1.00 69.81 87 GLY A O 1
ATOM 685 N N . PRO A 1 88 ? -1.260 3.682 -1.284 1.00 80.25 88 PRO A N 1
ATOM 686 C CA . PRO A 1 88 ? -0.862 3.671 -2.693 1.00 80.25 88 PRO A CA 1
ATOM 687 C C . PRO A 1 88 ? -0.496 2.254 -3.175 1.00 80.25 88 PRO A C 1
ATOM 689 O O . PRO A 1 88 ? -0.248 1.339 -2.390 1.00 80.25 88 PRO A O 1
ATOM 692 N N . ILE A 1 89 ? -0.451 2.046 -4.489 1.00 88.94 89 ILE A N 1
ATOM 693 C CA . ILE A 1 89 ? -0.000 0.761 -5.040 1.00 88.94 89 ILE A CA 1
ATOM 694 C C . ILE A 1 89 ? 1.497 0.601 -4.772 1.00 88.94 89 ILE A C 1
ATOM 696 O O . ILE A 1 89 ? 2.293 1.431 -5.193 1.00 88.94 89 ILE A O 1
ATOM 700 N N . ILE A 1 90 ? 1.889 -0.475 -4.101 1.00 90.69 90 ILE A N 1
ATOM 701 C CA . ILE A 1 90 ? 3.281 -0.785 -3.798 1.00 90.69 90 ILE A CA 1
ATOM 702 C C . ILE A 1 90 ? 3.811 -1.739 -4.864 1.00 90.69 90 ILE A C 1
ATOM 704 O O . ILE A 1 90 ? 3.264 -2.824 -5.099 1.00 90.69 90 ILE A O 1
ATOM 708 N N . VAL A 1 91 ? 4.901 -1.318 -5.491 1.00 93.50 91 VAL A N 1
ATOM 709 C CA . VAL A 1 91 ? 5.702 -2.102 -6.420 1.00 93.50 91 VAL A CA 1
ATOM 710 C C . VAL A 1 91 ? 7.031 -2.393 -5.745 1.00 93.50 91 VAL A C 1
ATOM 712 O O . VAL A 1 91 ? 7.782 -1.489 -5.392 1.00 93.50 91 VAL A O 1
ATOM 715 N N . GLN A 1 92 ? 7.295 -3.673 -5.573 1.00 94.31 92 GLN A N 1
ATOM 716 C CA . GLN A 1 92 ? 8.529 -4.228 -5.056 1.00 94.31 92 GLN A CA 1
ATOM 717 C C . GLN A 1 92 ? 9.597 -4.250 -6.145 1.00 94.31 92 GLN A C 1
ATOM 719 O O . GLN A 1 92 ? 9.313 -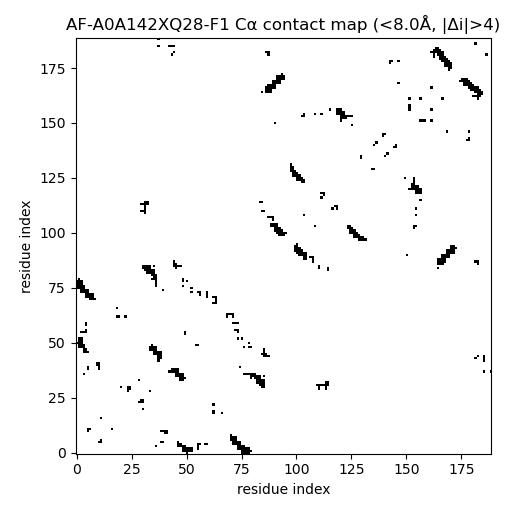4.636 -7.285 1.00 94.31 92 GLN A O 1
ATOM 724 N N . VAL A 1 93 ? 10.801 -3.795 -5.799 1.00 95.00 93 VAL A N 1
ATOM 725 C CA . VAL A 1 93 ? 11.967 -3.720 -6.679 1.00 95.00 93 VAL A CA 1
ATOM 726 C C . VAL A 1 93 ? 13.084 -4.581 -6.102 1.00 95.00 93 VAL A C 1
ATOM 728 O O . VAL A 1 93 ? 13.793 -4.184 -5.177 1.00 95.00 93 VAL A O 1
ATOM 731 N N . GLY A 1 94 ? 13.273 -5.750 -6.701 1.00 93.00 94 GLY A N 1
ATOM 732 C CA . GLY A 1 94 ? 14.380 -6.647 -6.408 1.00 93.00 94 GLY A CA 1
ATOM 733 C C . GLY A 1 94 ? 15.583 -6.332 -7.291 1.00 93.00 94 GLY A C 1
ATOM 734 O O . GLY A 1 94 ? 15.474 -6.301 -8.522 1.00 93.00 94 GLY A O 1
ATOM 735 N N . ARG A 1 95 ? 16.756 -6.137 -6.683 1.00 89.44 95 ARG A N 1
ATOM 736 C CA . ARG A 1 95 ? 18.018 -5.998 -7.422 1.00 89.44 95 ARG A CA 1
ATOM 737 C C . ARG A 1 95 ? 18.600 -7.373 -7.738 1.00 89.44 95 ARG A C 1
ATOM 739 O O . ARG A 1 95 ? 18.657 -8.254 -6.887 1.00 89.44 95 ARG A O 1
ATOM 746 N N . ARG A 1 96 ? 19.068 -7.557 -8.970 1.00 87.88 96 ARG A N 1
ATOM 747 C CA . ARG A 1 96 ? 19.845 -8.728 -9.397 1.00 87.88 96 ARG A CA 1
ATOM 748 C C . ARG A 1 96 ? 21.196 -8.276 -9.933 1.00 87.88 96 ARG A C 1
ATOM 750 O O . ARG A 1 96 ? 21.366 -7.117 -10.296 1.00 87.88 96 ARG A O 1
ATOM 757 N N . ALA A 1 97 ? 22.152 -9.203 -10.007 1.00 85.00 97 ALA A N 1
ATOM 758 C CA . ALA A 1 97 ? 23.512 -8.911 -10.470 1.00 85.00 97 ALA A CA 1
ATOM 759 C C . ALA A 1 97 ? 23.556 -8.231 -11.854 1.00 85.00 97 ALA A C 1
ATOM 761 O O . ALA A 1 97 ? 24.466 -7.458 -12.124 1.00 85.00 97 ALA A O 1
ATOM 762 N N . ASN A 1 98 ? 22.566 -8.503 -12.706 1.00 86.94 98 ASN A N 1
ATOM 763 C CA . ASN A 1 98 ? 22.470 -8.024 -14.082 1.00 86.94 98 ASN A CA 1
ATOM 764 C C . ASN A 1 98 ? 21.101 -7.401 -14.409 1.00 86.94 98 ASN A C 1
ATOM 766 O O . ASN A 1 98 ? 20.636 -7.494 -15.547 1.00 86.94 98 ASN A O 1
ATOM 770 N N . GLY A 1 99 ? 20.409 -6.823 -13.423 1.00 92.31 99 GLY A N 1
ATOM 771 C CA . GLY A 1 99 ? 19.123 -6.193 -13.700 1.00 92.31 99 GLY A CA 1
ATOM 772 C C . GLY A 1 99 ? 18.266 -5.856 -12.490 1.00 92.31 99 GLY A C 1
ATOM 773 O O . GLY A 1 99 ? 18.664 -6.004 -11.334 1.00 92.31 99 GLY A O 1
ATOM 774 N N . LEU A 1 100 ? 17.044 -5.425 -12.787 1.00 94.50 100 LEU A N 1
ATOM 775 C CA . LEU A 1 100 ? 15.991 -5.138 -11.819 1.00 94.50 100 LEU A CA 1
ATOM 776 C C . LEU A 1 100 ? 14.780 -6.026 -12.088 1.00 94.50 100 LEU A C 1
ATOM 778 O O . LEU A 1 100 ? 14.426 -6.289 -13.239 1.00 94.50 100 LEU A O 1
ATOM 782 N N . VAL A 1 101 ? 14.125 -6.463 -11.020 1.00 95.44 101 VAL A N 1
ATOM 783 C CA . VAL A 1 101 ? 12.851 -7.175 -11.079 1.00 95.44 101 VAL A CA 1
ATOM 784 C C . VAL A 1 101 ? 11.804 -6.365 -10.344 1.00 95.44 101 VAL A C 1
ATOM 786 O O . VAL A 1 101 ? 11.998 -5.995 -9.195 1.00 95.44 101 VAL A O 1
ATOM 789 N N . PHE A 1 102 ? 10.688 -6.120 -11.013 1.00 96.31 102 PHE A N 1
ATOM 790 C CA . PHE A 1 102 ? 9.554 -5.378 -10.492 1.00 96.31 102 PHE A CA 1
ATOM 791 C C . PHE A 1 102 ? 8.384 -6.331 -10.287 1.00 96.31 102 PHE A C 1
ATOM 793 O O . PHE A 1 102 ? 8.095 -7.153 -11.160 1.00 96.31 102 PHE A O 1
ATOM 800 N N . GLY A 1 103 ? 7.681 -6.210 -9.169 1.00 95.12 103 GLY A N 1
ATOM 801 C CA . GLY A 1 103 ? 6.480 -6.990 -8.886 1.00 95.12 103 GLY A CA 1
ATOM 802 C C . GLY A 1 103 ? 5.508 -6.215 -8.012 1.00 95.12 103 GLY A C 1
ATOM 803 O O . GLY A 1 103 ? 5.907 -5.353 -7.243 1.00 95.12 103 GLY A O 1
ATOM 804 N N . LEU A 1 104 ? 4.212 -6.502 -8.119 1.00 93.50 104 LEU A N 1
ATOM 805 C CA . LEU A 1 104 ? 3.254 -5.936 -7.168 1.00 93.50 104 LEU A CA 1
ATOM 806 C C . LEU A 1 104 ? 3.415 -6.584 -5.802 1.00 93.50 104 LEU A C 1
ATOM 808 O O . LEU A 1 104 ? 3.384 -7.814 -5.698 1.00 93.50 104 LEU A O 1
ATOM 812 N N . HIS A 1 105 ? 3.461 -5.751 -4.765 1.00 89.88 105 HIS A N 1
ATOM 813 C CA . HIS A 1 105 ? 3.353 -6.228 -3.398 1.00 89.88 105 HIS A CA 1
ATOM 814 C C . HIS A 1 105 ? 2.032 -7.008 -3.226 1.00 89.88 105 HIS A C 1
ATOM 816 O O . HIS A 1 105 ? 0.990 -6.564 -3.737 1.00 89.88 105 HIS A O 1
ATOM 822 N N . PRO A 1 106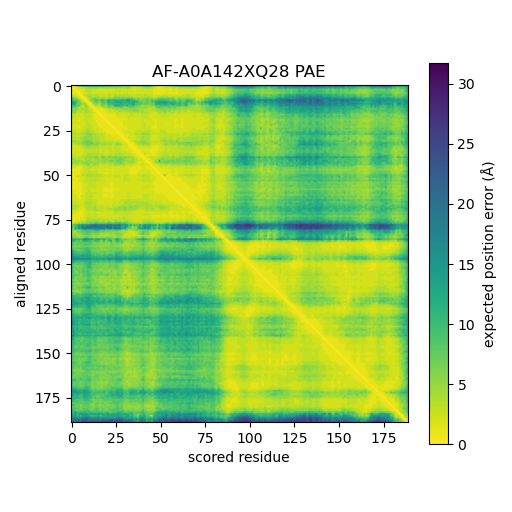 ? 2.009 -8.148 -2.505 1.00 86.75 106 PRO A N 1
ATOM 823 C CA . PRO A 1 106 ? 0.799 -8.957 -2.351 1.00 86.75 106 PRO A CA 1
ATOM 824 C C . PRO A 1 106 ? -0.407 -8.182 -1.809 1.00 86.75 106 PRO A C 1
ATOM 826 O O . PRO A 1 106 ? -1.537 -8.441 -2.226 1.00 86.75 106 PRO A O 1
ATOM 829 N N . LEU A 1 107 ? -0.181 -7.205 -0.922 1.00 83.75 107 LEU A N 1
ATOM 830 C CA . LEU A 1 107 ? -1.247 -6.339 -0.415 1.00 83.75 107 LEU A CA 1
ATOM 831 C C . LEU A 1 107 ? -1.873 -5.506 -1.536 1.00 83.75 107 LEU A C 1
ATOM 833 O O . LEU A 1 107 ? -3.093 -5.480 -1.677 1.00 83.75 107 LEU A O 1
ATOM 837 N N . SER A 1 108 ? -1.048 -4.862 -2.360 1.00 88.44 108 SER A N 1
ATOM 838 C CA . SER A 1 108 ? -1.519 -4.032 -3.468 1.00 88.44 108 SER A CA 1
ATOM 839 C C . SER A 1 108 ? -2.207 -4.859 -4.541 1.00 88.44 108 SER A C 1
ATOM 841 O O . SER A 1 108 ? -3.236 -4.436 -5.054 1.00 88.44 108 SER A O 1
ATOM 843 N N . ARG A 1 109 ? -1.725 -6.078 -4.812 1.00 89.56 109 ARG A N 1
ATOM 844 C CA . ARG A 1 109 ? -2.424 -7.021 -5.694 1.00 89.56 109 ARG A CA 1
ATOM 845 C C . ARG A 1 109 ? -3.832 -7.335 -5.184 1.00 89.56 109 ARG A C 1
ATOM 847 O O . ARG A 1 109 ? -4.778 -7.242 -5.960 1.00 89.56 109 ARG A O 1
ATOM 854 N N . ALA A 1 110 ? -3.977 -7.665 -3.900 1.00 85.44 110 ALA A N 1
ATOM 855 C CA . ALA A 1 110 ? -5.282 -7.960 -3.308 1.00 85.44 110 ALA A CA 1
ATOM 856 C C . ALA A 1 110 ? -6.223 -6.740 -3.344 1.00 85.44 110 ALA A C 1
ATOM 858 O O . ALA A 1 110 ? -7.394 -6.880 -3.691 1.00 85.44 110 ALA A O 1
ATOM 859 N N . MET A 1 111 ? -5.707 -5.540 -3.052 1.00 87.50 111 MET A N 1
ATOM 860 C CA . MET A 1 111 ? -6.488 -4.298 -3.128 1.00 87.50 111 MET A CA 1
ATOM 861 C C . MET A 1 111 ? -6.964 -4.000 -4.553 1.00 87.50 111 MET A C 1
ATOM 863 O O . MET A 1 111 ? -8.134 -3.679 -4.739 1.00 87.50 111 MET A O 1
ATOM 867 N N . ILE A 1 112 ? -6.088 -4.137 -5.556 1.00 89.56 112 ILE A N 1
ATOM 868 C CA . ILE A 1 112 ? -6.444 -3.919 -6.966 1.00 89.56 112 ILE A CA 1
ATOM 869 C C . ILE A 1 112 ? -7.505 -4.926 -7.409 1.00 89.56 112 ILE A C 1
ATOM 871 O O . ILE A 1 112 ? -8.486 -4.529 -8.021 1.00 89.56 112 ILE A O 1
ATOM 875 N N . GLN A 1 113 ? -7.344 -6.209 -7.073 1.00 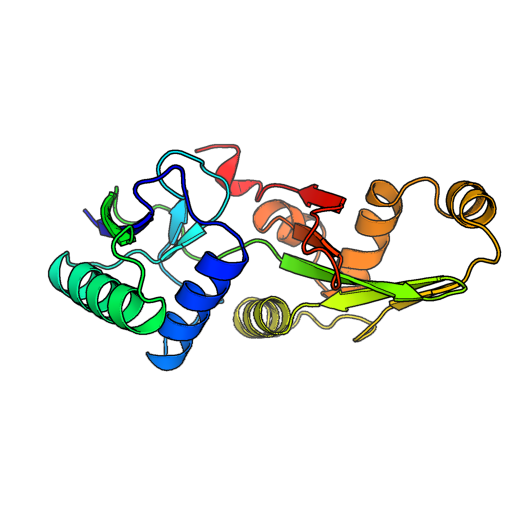88.88 113 GLN A N 1
ATOM 876 C CA . GLN A 1 113 ? -8.310 -7.248 -7.446 1.00 88.88 113 GLN A CA 1
ATOM 877 C C . GLN A 1 113 ? -9.698 -7.007 -6.849 1.00 88.88 113 GLN A C 1
ATOM 879 O O . GLN A 1 113 ? -10.696 -7.268 -7.517 1.00 88.88 113 GLN A O 1
ATOM 884 N N . SER A 1 114 ? -9.759 -6.504 -5.614 1.00 86.44 114 SER A N 1
ATOM 885 C CA . SER A 1 114 ? -11.024 -6.164 -4.965 1.00 86.44 114 SER A CA 1
ATOM 886 C C . SER A 1 114 ? -11.665 -4.914 -5.583 1.00 86.44 114 SER A C 1
ATOM 888 O O . SER A 1 114 ? -12.822 -4.937 -6.000 1.00 86.44 114 SER A O 1
ATOM 890 N N . ALA A 1 115 ? -10.896 -3.828 -5.713 1.00 87.44 115 ALA A N 1
ATOM 891 C CA . ALA A 1 115 ? -11.413 -2.537 -6.167 1.00 87.44 115 ALA A CA 1
ATOM 892 C C . ALA A 1 115 ? -11.669 -2.471 -7.684 1.00 87.44 115 ALA A C 1
ATOM 894 O O . ALA A 1 115 ? -12.579 -1.775 -8.131 1.00 87.44 115 ALA A O 1
ATOM 895 N N . PHE A 1 116 ? -10.886 -3.206 -8.477 1.00 89.69 116 PHE A N 1
ATOM 896 C CA . PHE A 1 116 ? -10.932 -3.215 -9.939 1.00 89.69 116 PHE A CA 1
ATOM 897 C C . PHE A 1 116 ? -10.902 -4.659 -10.467 1.00 89.69 116 PHE A C 1
ATOM 899 O O . PHE A 1 116 ? -9.902 -5.091 -11.040 1.00 89.69 116 PHE A O 1
ATOM 906 N N . PRO A 1 117 ? -12.000 -5.429 -10.348 1.00 87.88 117 PRO A N 1
ATOM 907 C CA . PRO A 1 117 ? -12.010 -6.849 -10.728 1.00 87.88 117 PRO A CA 1
ATOM 908 C C . PRO A 1 117 ? -11.695 -7.116 -12.210 1.00 87.88 117 PRO A C 1
ATOM 910 O O . PRO A 1 117 ? -11.284 -8.216 -12.583 1.00 87.88 117 PRO A O 1
ATOM 913 N N . ALA A 1 118 ? -11.900 -6.112 -13.070 1.00 89.88 118 ALA A N 1
ATOM 914 C CA . ALA A 1 118 ? -11.565 -6.173 -14.491 1.00 89.88 118 ALA A CA 1
ATOM 915 C C . ALA A 1 118 ? -10.084 -5.869 -14.785 1.00 89.88 118 ALA A C 1
ATOM 917 O O . ALA A 1 118 ? -9.612 -6.195 -15.876 1.00 89.88 118 ALA A O 1
ATOM 918 N N . ALA A 1 119 ? -9.353 -5.260 -13.845 1.00 90.50 119 ALA A N 1
ATOM 919 C CA . ALA A 1 119 ? -7.945 -4.935 -14.014 1.00 90.50 119 ALA A CA 1
ATOM 920 C C . ALA A 1 119 ? -7.109 -6.217 -13.983 1.00 90.50 119 ALA A C 1
ATOM 922 O O . ALA A 1 119 ? -7.117 -6.985 -13.018 1.00 90.50 119 ALA A O 1
ATOM 923 N N . LYS A 1 120 ? -6.387 -6.459 -15.075 1.00 88.00 120 LYS A N 1
ATOM 924 C CA . LYS A 1 120 ? -5.469 -7.588 -15.211 1.00 88.00 120 LYS A CA 1
ATOM 925 C C . LYS A 1 120 ? -4.154 -7.062 -15.753 1.00 88.00 120 LYS A C 1
ATOM 927 O O . LYS A 1 120 ? -4.083 -6.668 -16.915 1.00 88.00 120 LYS A O 1
ATOM 932 N N . GLY A 1 121 ? -3.130 -7.051 -14.904 1.00 87.75 121 GLY A N 1
ATOM 933 C CA . GLY A 1 121 ? -1.767 -6.794 -15.347 1.00 87.75 121 GLY A CA 1
ATOM 934 C C . GLY A 1 121 ? -1.351 -7.796 -16.423 1.00 87.75 121 GLY A C 1
ATOM 935 O O . GLY A 1 121 ? -1.749 -8.962 -16.387 1.00 87.75 121 GLY A O 1
ATOM 936 N N . ALA A 1 122 ? -0.544 -7.344 -17.377 1.00 87.69 122 ALA A N 1
ATOM 937 C CA . ALA A 1 122 ? -0.016 -8.192 -18.441 1.00 87.69 122 ALA A CA 1
ATOM 938 C C . ALA A 1 122 ? 1.031 -9.193 -17.919 1.00 87.69 122 ALA A C 1
ATOM 940 O O . ALA A 1 122 ? 1.283 -10.213 -18.556 1.00 87.69 122 ALA A O 1
ATOM 941 N N . ALA A 1 123 ? 1.631 -8.915 -16.757 1.00 86.94 123 ALA A N 1
ATOM 942 C CA . ALA A 1 123 ? 2.617 -9.776 -16.120 1.00 86.94 123 ALA A CA 1
ATOM 943 C C . ALA A 1 123 ? 2.543 -9.685 -14.588 1.00 86.94 123 ALA A C 1
ATOM 945 O O . ALA A 1 123 ? 2.214 -8.641 -14.026 1.00 86.94 123 ALA A O 1
ATOM 946 N N . ALA A 1 124 ? 2.886 -10.780 -13.903 1.00 87.38 124 ALA A N 1
ATOM 947 C CA . ALA A 1 124 ? 2.999 -10.799 -12.441 1.00 87.38 124 ALA A CA 1
ATOM 948 C C . ALA A 1 124 ? 4.289 -10.122 -11.944 1.00 87.38 124 ALA A C 1
ATOM 950 O O . ALA A 1 124 ? 4.303 -9.556 -10.847 1.00 87.38 124 ALA A O 1
ATOM 951 N N . THR A 1 125 ? 5.345 -10.200 -12.755 1.00 93.44 125 THR A N 1
ATOM 952 C CA . THR A 1 125 ? 6.643 -9.557 -12.560 1.00 93.44 125 THR A CA 1
ATOM 953 C C . THR A 1 125 ? 7.186 -9.076 -13.902 1.00 93.44 125 THR A C 1
ATOM 955 O O . THR A 1 125 ? 6.887 -9.662 -14.942 1.00 93.44 125 THR A O 1
ATOM 958 N N . ILE A 1 126 ? 8.001 -8.025 -13.889 1.00 95.12 126 ILE A N 1
ATOM 959 C CA . ILE A 1 126 ? 8.728 -7.540 -15.067 1.00 95.12 126 ILE A CA 1
ATOM 960 C C . ILE A 1 126 ? 10.212 -7.509 -14.723 1.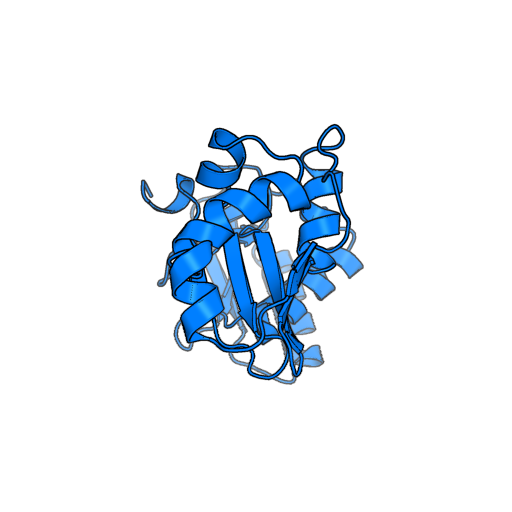00 95.12 126 ILE A C 1
ATOM 962 O O . ILE A 1 126 ? 10.592 -7.023 -13.663 1.00 95.12 126 ILE A O 1
ATOM 966 N N . SER A 1 127 ? 11.056 -8.058 -15.592 1.00 94.44 127 SER A N 1
ATOM 967 C CA . SER A 1 127 ? 12.509 -8.067 -15.412 1.00 94.44 127 SER A CA 1
ATOM 968 C C . SER A 1 127 ? 13.169 -7.224 -16.490 1.00 94.44 127 SER A C 1
ATOM 970 O O . SER A 1 127 ? 12.919 -7.431 -17.674 1.00 94.44 127 SER A O 1
ATOM 972 N N . ILE A 1 128 ? 14.013 -6.289 -16.066 1.00 93.75 128 ILE A N 1
ATOM 973 C CA . ILE A 1 128 ? 14.800 -5.422 -16.937 1.00 93.75 128 ILE A CA 1
ATOM 974 C C . ILE A 1 128 ? 16.262 -5.791 -16.736 1.00 93.75 128 ILE A C 1
ATOM 976 O O . ILE A 1 128 ? 16.816 -5.564 -15.661 1.00 93.75 128 ILE A O 1
ATOM 980 N N . ASN A 1 129 ? 16.864 -6.388 -17.761 1.00 93.38 129 ASN A N 1
ATOM 981 C CA . ASN A 1 129 ? 18.257 -6.812 -17.724 1.00 93.38 129 ASN A CA 1
ATOM 982 C C . ASN A 1 129 ? 19.153 -5.726 -18.315 1.00 93.38 129 ASN A C 1
ATOM 984 O O . ASN A 1 129 ? 18.822 -5.138 -19.343 1.00 93.38 129 ASN A O 1
ATOM 988 N N . PHE A 1 130 ? 20.297 -5.495 -17.686 1.00 91.88 130 PHE A N 1
ATOM 989 C CA . PHE A 1 130 ? 21.337 -4.594 -18.169 1.00 91.88 130 PHE A CA 1
ATOM 990 C C . PHE A 1 130 ? 22.690 -5.035 -17.609 1.00 91.88 130 PHE A C 1
ATOM 992 O O . PHE A 1 130 ? 22.771 -5.545 -16.491 1.00 91.88 130 PHE A O 1
ATOM 999 N N . GLU A 1 131 ? 23.759 -4.845 -18.382 1.00 87.56 131 GLU A N 1
ATOM 1000 C CA . GLU A 1 131 ? 25.116 -5.199 -17.946 1.00 87.56 131 GLU A CA 1
ATOM 1001 C C . GLU A 1 131 ? 25.662 -4.172 -16.956 1.00 87.56 131 GLU A C 1
ATOM 1003 O O . GLU A 1 131 ? 26.262 -4.530 -15.942 1.00 87.56 131 GLU A O 1
ATOM 1008 N N . THR A 1 132 ? 25.403 -2.887 -17.208 1.00 87.94 132 THR A N 1
ATOM 1009 C CA . THR A 1 132 ? 25.776 -1.797 -16.310 1.00 87.94 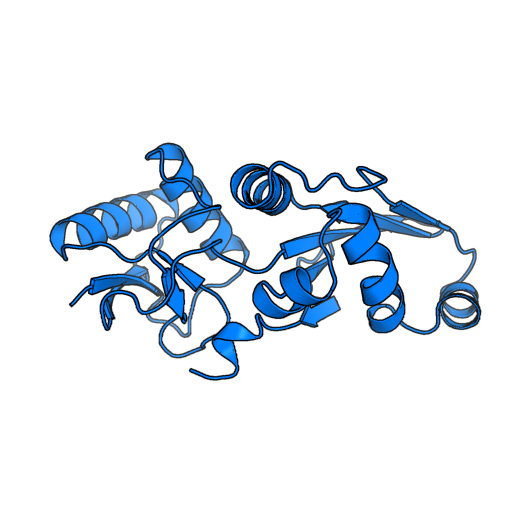132 THR A CA 1
ATOM 1010 C C . THR A 1 132 ? 24.608 -0.852 -16.048 1.00 87.94 132 THR A C 1
ATOM 1012 O O . THR A 1 132 ? 23.688 -0.699 -16.852 1.00 87.94 132 THR A O 1
ATOM 1015 N N . PHE A 1 133 ? 24.660 -0.137 -14.922 1.00 83.88 133 PHE A N 1
ATOM 1016 C CA . PHE A 1 133 ? 23.662 0.893 -14.621 1.00 83.88 133 PHE A CA 1
ATOM 1017 C C . PHE A 1 133 ? 23.675 2.047 -15.642 1.00 83.88 133 PHE A C 1
ATOM 1019 O O . PHE A 1 133 ? 22.667 2.723 -15.830 1.00 83.88 133 PHE A O 1
ATOM 1026 N N . ARG A 1 134 ? 24.794 2.259 -16.346 1.00 87.94 134 ARG A N 1
ATOM 1027 C CA . ARG A 1 134 ? 24.860 3.228 -17.445 1.00 87.94 134 ARG A CA 1
ATOM 1028 C C . ARG A 1 134 ? 24.004 2.775 -18.632 1.00 87.94 134 ARG A C 1
ATOM 1030 O O . ARG A 1 134 ? 23.310 3.607 -19.207 1.00 87.94 134 ARG A O 1
ATOM 1037 N N . ASP A 1 135 ? 24.005 1.483 -18.956 1.00 88.12 135 ASP A N 1
ATOM 1038 C CA . ASP A 1 135 ? 23.186 0.923 -20.045 1.00 88.12 135 ASP A CA 1
ATOM 1039 C C . ASP A 1 135 ? 21.697 1.019 -19.719 1.00 88.12 135 ASP A C 1
ATOM 1041 O O . ASP A 1 135 ? 20.882 1.373 -20.575 1.00 88.12 135 ASP A O 1
ATOM 1045 N N . PHE A 1 136 ? 21.356 0.784 -18.447 1.00 89.12 136 PHE A N 1
ATOM 1046 C CA . PHE A 1 136 ? 20.020 1.045 -17.926 1.00 89.12 136 PHE A CA 1
ATOM 1047 C C . PHE A 1 136 ? 19.604 2.498 -18.169 1.00 89.12 136 PHE A C 1
ATOM 1049 O O . PHE A 1 136 ? 18.553 2.741 -18.757 1.00 89.12 136 PHE A O 1
ATOM 1056 N N . GLN A 1 137 ? 20.433 3.464 -17.760 1.00 88.75 137 GLN A N 1
ATOM 1057 C CA . GLN A 1 137 ? 20.122 4.885 -17.925 1.00 88.75 137 GLN A CA 1
ATOM 1058 C C . GLN A 1 137 ? 20.019 5.300 -19.396 1.00 88.75 137 GLN A C 1
ATOM 1060 O O . GLN A 1 137 ? 19.152 6.093 -19.748 1.00 88.75 137 GLN A O 1
ATOM 1065 N N . ALA A 1 138 ? 20.871 4.758 -20.268 1.00 89.75 138 ALA A N 1
ATOM 1066 C CA . ALA A 1 138 ? 20.830 5.054 -21.697 1.00 89.75 138 ALA A CA 1
ATOM 1067 C C . ALA A 1 138 ? 19.557 4.519 -22.375 1.00 89.75 138 ALA A C 1
ATOM 1069 O O . ALA A 1 138 ? 19.032 5.163 -23.279 1.00 89.75 138 ALA A O 1
ATOM 1070 N N . THR A 1 139 ? 19.058 3.361 -21.932 1.00 88.38 139 THR A N 1
ATOM 1071 C CA . THR A 1 139 ? 17.909 2.680 -22.554 1.00 88.38 139 THR A CA 1
ATOM 1072 C C . THR A 1 139 ? 16.572 3.124 -21.964 1.00 88.38 139 THR A C 1
ATOM 1074 O O . THR A 1 139 ? 15.613 3.343 -22.696 1.00 88.38 139 THR A O 1
ATOM 1077 N N . HIS A 1 140 ? 16.501 3.258 -20.639 1.00 86.56 140 HIS A N 1
ATOM 1078 C CA . HIS A 1 140 ? 15.257 3.493 -19.897 1.00 86.56 140 HIS A CA 1
ATOM 1079 C C . HIS A 1 140 ? 15.196 4.880 -19.242 1.00 86.56 140 HIS A C 1
ATOM 1081 O O . HIS A 1 140 ? 14.185 5.242 -18.641 1.00 86.56 140 HIS A O 1
ATOM 1087 N N . GLY A 1 141 ? 16.269 5.671 -19.332 1.00 90.12 141 GLY A N 1
ATOM 1088 C CA . GLY A 1 141 ? 16.351 6.991 -18.717 1.00 90.12 141 GLY A CA 1
ATOM 1089 C C . GLY A 1 141 ? 16.495 6.910 -17.198 1.00 90.12 141 GLY A C 1
ATOM 1090 O O . GLY A 1 141 ? 17.594 6.750 -16.666 1.00 90.12 141 GLY A O 1
ATOM 1091 N N . SER A 1 142 ? 15.380 7.060 -16.484 1.00 90.56 142 SER A N 1
ATOM 1092 C CA . SER A 1 142 ? 15.328 7.049 -15.018 1.00 90.56 142 SER A CA 1
ATOM 1093 C C . SER A 1 142 ? 14.351 6.000 -14.492 1.00 90.56 142 SER A C 1
ATOM 1095 O O . SER A 1 142 ? 13.442 5.562 -15.196 1.00 90.56 142 SER A O 1
ATOM 1097 N N . ILE A 1 143 ? 14.507 5.622 -13.218 1.00 90.38 143 ILE A N 1
ATOM 1098 C CA . ILE A 1 143 ? 13.561 4.720 -12.543 1.00 90.38 143 ILE A CA 1
ATOM 1099 C C . ILE A 1 143 ? 12.153 5.334 -12.527 1.00 90.38 143 ILE A C 1
ATOM 1101 O O . ILE A 1 143 ? 11.186 4.612 -12.737 1.00 90.38 143 ILE A O 1
ATOM 1105 N N . ASP A 1 144 ? 12.022 6.652 -12.357 1.00 89.88 144 ASP A N 1
ATOM 1106 C CA . ASP A 1 144 ? 10.737 7.355 -12.437 1.00 89.88 144 ASP A CA 1
ATOM 1107 C C . ASP A 1 144 ? 10.071 7.243 -13.813 1.00 89.88 144 ASP A C 1
ATOM 1109 O O . ASP A 1 144 ? 8.860 7.025 -13.891 1.00 89.88 144 ASP A O 1
ATOM 1113 N N . ALA A 1 145 ? 10.841 7.398 -14.896 1.00 89.25 145 ALA A N 1
ATOM 1114 C CA . ALA A 1 145 ? 10.325 7.272 -16.257 1.00 89.25 145 ALA A CA 1
ATOM 1115 C C . ALA A 1 145 ? 9.863 5.835 -16.518 1.00 89.25 145 ALA A C 1
ATOM 1117 O O . ALA A 1 145 ? 8.717 5.613 -16.906 1.00 89.25 145 ALA A O 1
ATOM 1118 N N . LEU A 1 146 ? 10.710 4.864 -16.172 1.00 92.44 146 LEU A N 1
ATOM 1119 C CA . LEU A 1 146 ? 10.396 3.447 -16.279 1.00 92.44 146 LEU A CA 1
ATOM 1120 C C . LEU A 1 146 ? 9.170 3.060 -15.435 1.00 92.44 146 LEU A C 1
ATOM 1122 O O . LEU A 1 146 ? 8.317 2.301 -15.887 1.00 92.44 146 LEU A O 1
ATOM 1126 N N . ALA A 1 147 ? 9.024 3.607 -14.226 1.00 92.69 147 ALA A N 1
ATOM 1127 C CA . ALA A 1 147 ? 7.875 3.335 -13.367 1.00 92.69 147 ALA A CA 1
ATOM 1128 C C . ALA A 1 147 ? 6.545 3.697 -14.047 1.00 92.69 147 ALA A C 1
ATOM 1130 O O . ALA A 1 147 ? 5.575 2.950 -13.930 1.00 92.69 147 ALA A O 1
ATOM 1131 N N . ARG A 1 148 ? 6.494 4.803 -14.801 1.00 91.06 148 ARG A N 1
ATOM 1132 C CA . ARG A 1 148 ? 5.280 5.220 -15.526 1.00 91.06 148 ARG A CA 1
ATOM 1133 C C . ARG A 1 148 ? 4.865 4.225 -16.611 1.00 91.06 148 ARG A C 1
ATOM 1135 O O . ARG A 1 148 ? 3.682 4.137 -16.919 1.00 91.06 148 ARG A O 1
ATOM 1142 N N . GLU A 1 149 ? 5.810 3.465 -17.155 1.00 91.12 149 GLU A N 1
ATOM 1143 C CA . GLU A 1 149 ? 5.558 2.428 -18.161 1.00 91.12 149 GLU A CA 1
ATOM 1144 C C . GLU A 1 149 ? 5.219 1.073 -17.515 1.00 91.12 149 GLU A C 1
ATOM 1146 O O . GLU A 1 149 ? 4.302 0.362 -17.942 1.00 91.12 149 GLU A O 1
ATOM 1151 N N . LEU A 1 150 ? 5.931 0.713 -16.443 1.00 94.06 150 LEU A N 1
ATOM 1152 C CA . LEU A 1 150 ? 5.797 -0.590 -15.793 1.00 94.06 150 LEU A CA 1
ATOM 1153 C C . LEU A 1 150 ? 4.544 -0.707 -14.927 1.00 94.06 150 LEU A C 1
ATOM 1155 O O . LEU A 1 150 ? 3.907 -1.759 -14.918 1.00 94.06 150 LEU A O 1
ATOM 1159 N N . VAL A 1 151 ? 4.176 0.343 -14.189 1.00 94.62 151 VAL A N 1
ATOM 1160 C CA . VAL A 1 151 ? 3.064 0.278 -13.228 1.00 94.62 151 VAL A CA 1
ATOM 1161 C C . VAL A 1 151 ? 1.723 -0.035 -13.905 1.00 94.62 151 VAL A C 1
ATOM 1163 O O . VAL A 1 151 ? 1.044 -0.952 -13.433 1.00 94.62 151 VAL A O 1
ATOM 1166 N N . PRO A 1 152 ? 1.332 0.602 -15.027 1.00 94.94 152 PRO A N 1
ATOM 1167 C CA . PRO A 1 152 ? 0.136 0.197 -15.770 1.00 94.94 152 PRO A CA 1
ATOM 1168 C C . PRO A 1 152 ? 0.202 -1.263 -16.229 1.00 94.94 152 PRO A C 1
ATOM 1170 O O . PRO A 1 152 ? -0.771 -2.000 -16.106 1.00 94.94 152 PRO A O 1
ATOM 1173 N N . THR A 1 153 ? 1.372 -1.714 -16.685 1.00 94.56 153 THR A N 1
ATOM 1174 C CA . THR A 1 153 ? 1.583 -3.089 -17.158 1.00 94.56 153 THR A CA 1
ATOM 1175 C C . THR A 1 153 ? 1.422 -4.116 -16.033 1.00 94.56 153 THR A C 1
ATOM 1177 O O . THR A 1 153 ? 0.809 -5.162 -16.235 1.00 94.56 153 THR A O 1
ATOM 1180 N N . LEU A 1 154 ? 1.928 -3.819 -14.835 1.00 95.44 154 LEU A N 1
ATOM 1181 C CA . LEU A 1 154 ? 1.822 -4.685 -13.656 1.00 95.44 154 LEU A CA 1
ATOM 1182 C C . LEU A 1 154 ? 0.409 -4.711 -13.061 1.00 95.44 154 LEU A C 1
ATOM 1184 O O . LEU A 1 154 ? -0.015 -5.728 -12.515 1.00 95.44 154 LEU A O 1
ATOM 1188 N N . THR A 1 155 ? -0.310 -3.593 -13.133 1.00 94.12 155 THR A N 1
ATOM 1189 C CA . THR A 1 155 ? -1.600 -3.411 -12.449 1.00 94.12 155 THR A CA 1
ATOM 1190 C C . THR A 1 155 ? -2.803 -3.677 -13.348 1.00 94.12 155 THR A C 1
ATOM 1192 O O . THR A 1 155 ? -3.838 -4.124 -12.862 1.00 94.12 155 THR A O 1
ATOM 1195 N N . GLY A 1 156 ? -2.682 -3.416 -14.651 1.00 94.25 156 GLY A N 1
ATOM 1196 C CA . GLY A 1 156 ? -3.807 -3.371 -15.584 1.00 94.25 156 GLY A CA 1
ATOM 1197 C C . GLY A 1 156 ? -4.719 -2.155 -15.388 1.00 94.25 156 GLY A C 1
ATOM 1198 O O . GLY A 1 156 ? -5.807 -2.127 -15.961 1.00 94.25 156 GLY A O 1
ATOM 1199 N N . LEU A 1 157 ? -4.307 -1.181 -14.570 1.00 93.06 157 LEU A N 1
ATOM 1200 C CA . LEU A 1 157 ? -5.068 0.034 -14.298 1.00 93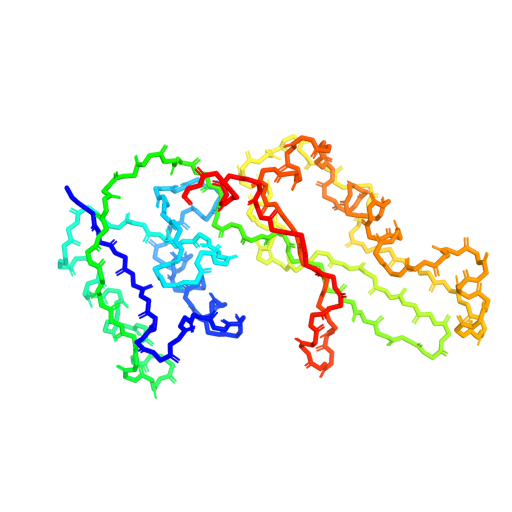.06 157 LEU A CA 1
ATOM 1201 C C . LEU A 1 157 ? -4.789 1.112 -15.339 1.00 93.06 157 LEU A C 1
ATOM 1203 O O . LEU A 1 157 ? -3.686 1.230 -15.881 1.00 93.06 157 LEU A O 1
ATOM 1207 N N . LYS A 1 158 ? -5.802 1.938 -15.589 1.00 91.81 158 LYS A N 1
ATOM 1208 C CA . LYS A 1 158 ? -5.694 3.100 -16.469 1.00 91.81 158 LYS A CA 1
ATOM 1209 C C . LYS A 1 158 ? -4.918 4.225 -15.776 1.00 91.81 158 LYS A C 1
ATOM 1211 O O . LYS A 1 158 ? -4.959 4.327 -14.547 1.00 91.81 158 LYS A O 1
ATOM 1216 N N . PRO A 1 159 ? -4.290 5.139 -16.537 1.00 88.44 159 PRO A N 1
ATOM 1217 C CA . PRO A 1 159 ? -3.581 6.284 -15.967 1.00 88.44 159 PRO A CA 1
ATOM 1218 C C . PRO A 1 159 ? -4.418 7.090 -14.964 1.00 88.44 159 PRO A C 1
ATOM 1220 O O . PRO A 1 159 ? -3.926 7.412 -13.892 1.00 88.44 159 PRO A O 1
ATOM 1223 N N . GLN A 1 160 ? -5.705 7.321 -15.245 1.00 87.38 160 GLN A N 1
ATOM 1224 C CA . GLN A 1 160 ? -6.589 8.083 -14.353 1.00 87.38 160 GLN A CA 1
ATOM 1225 C C . GLN A 1 160 ? -6.855 7.370 -13.015 1.00 87.38 160 GLN A C 1
ATOM 1227 O O . GLN A 1 160 ? -7.104 8.015 -12.001 1.00 87.38 160 GLN A O 1
ATOM 1232 N N . GLU A 1 161 ? -6.834 6.035 -12.995 1.00 89.00 161 GLU A N 1
ATOM 1233 C CA . GLU A 1 161 ? -6.992 5.250 -11.765 1.00 89.00 161 GLU A CA 1
ATOM 1234 C C . GLU A 1 161 ? -5.696 5.289 -10.947 1.00 89.00 161 GLU A C 1
ATOM 1236 O O . GLU A 1 161 ? -5.733 5.488 -9.735 1.00 89.00 161 GLU A O 1
ATOM 1241 N N . LEU A 1 162 ? -4.545 5.182 -11.618 1.00 89.00 162 LEU A N 1
ATOM 1242 C CA . LEU A 1 162 ? -3.228 5.309 -10.990 1.00 89.00 162 LEU A CA 1
ATOM 1243 C C . LEU A 1 162 ? -2.981 6.711 -10.428 1.00 89.00 162 LEU A C 1
ATOM 1245 O O . LEU A 1 162 ? -2.391 6.831 -9.359 1.00 89.00 162 LEU A O 1
ATOM 1249 N N . GLU A 1 163 ? -3.467 7.757 -11.095 1.00 86.19 163 GLU A N 1
ATOM 1250 C CA . GLU A 1 163 ? -3.426 9.129 -10.582 1.00 86.19 163 GLU A CA 1
ATOM 1251 C C . GLU A 1 163 ? -4.193 9.252 -9.266 1.00 86.19 163 GLU A C 1
ATOM 1253 O O . GLU A 1 163 ? -3.672 9.820 -8.312 1.00 86.19 163 GLU A O 1
ATOM 1258 N N . LYS A 1 164 ? -5.394 8.670 -9.166 1.00 83.12 164 LYS A N 1
ATOM 1259 C CA . LYS A 1 164 ? -6.192 8.713 -7.930 1.00 83.12 164 LYS A CA 1
ATOM 1260 C C . LYS A 1 164 ? -5.561 7.924 -6.793 1.00 83.12 164 LYS A C 1
ATOM 1262 O O . LYS A 1 164 ? -5.573 8.376 -5.651 1.00 83.12 164 LYS A O 1
ATOM 1267 N N . LEU A 1 165 ? -5.026 6.742 -7.093 1.00 85.12 165 LEU A N 1
ATOM 1268 C CA . LEU A 1 165 ? -4.489 5.836 -6.077 1.00 85.12 165 LEU A CA 1
ATOM 1269 C C . LEU A 1 165 ? -3.067 6.166 -5.657 1.00 85.12 165 LEU A C 1
ATOM 1271 O O . LEU A 1 165 ? -2.698 5.845 -4.531 1.00 85.12 165 LEU A O 1
ATOM 1275 N N . GLY A 1 166 ? -2.275 6.766 -6.542 1.00 88.44 166 GLY A N 1
ATOM 1276 C CA . GLY A 1 166 ? -0.837 6.873 -6.365 1.00 88.44 166 GLY A CA 1
ATOM 1277 C C . GLY A 1 166 ? -0.143 5.508 -6.365 1.00 88.44 166 GLY A C 1
ATOM 1278 O O . GLY A 1 166 ? -0.764 4.438 -6.348 1.00 88.44 166 GLY A O 1
ATOM 1279 N N . TYR A 1 167 ? 1.184 5.536 -6.370 1.00 91.12 167 TYR A N 1
ATOM 1280 C CA . TYR A 1 167 ? 2.003 4.333 -6.272 1.00 91.12 167 TYR A CA 1
ATOM 1281 C C . TYR A 1 167 ? 3.389 4.636 -5.704 1.00 91.12 167 TYR A C 1
ATOM 1283 O O . TYR A 1 167 ? 3.882 5.761 -5.779 1.00 91.12 167 TYR A O 1
ATOM 1291 N N . ALA A 1 168 ? 4.029 3.613 -5.151 1.00 90.75 168 ALA A N 1
ATOM 1292 C CA . ALA A 1 168 ? 5.383 3.658 -4.632 1.00 90.75 168 ALA A CA 1
ATOM 1293 C C . ALA A 1 168 ? 6.204 2.503 -5.212 1.00 90.75 168 ALA A C 1
ATOM 1295 O O . ALA A 1 168 ? 5.711 1.378 -5.296 1.00 90.75 168 ALA A O 1
ATOM 1296 N N . LEU A 1 169 ? 7.453 2.774 -5.587 1.00 93.31 169 LEU A N 1
ATOM 1297 C CA . LEU A 1 169 ? 8.448 1.737 -5.858 1.00 93.31 169 LEU A CA 1
ATOM 1298 C C . LEU A 1 169 ? 9.362 1.637 -4.644 1.00 93.31 169 LEU A C 1
ATOM 1300 O O . LEU A 1 169 ? 9.977 2.635 -4.266 1.00 93.31 169 LEU A O 1
ATOM 1304 N N . ILE A 1 170 ? 9.447 0.451 -4.054 1.00 90.44 170 ILE A N 1
ATOM 1305 C CA . ILE A 1 170 ? 10.200 0.186 -2.829 1.00 90.44 170 ILE A CA 1
ATOM 1306 C C . ILE A 1 170 ? 11.215 -0.917 -3.115 1.00 90.44 170 ILE A C 1
ATOM 1308 O O . ILE A 1 170 ? 10.866 -1.935 -3.707 1.00 90.44 170 ILE A O 1
ATOM 1312 N N . GLU A 1 171 ? 12.470 -0.710 -2.725 1.00 89.69 171 GLU A N 1
ATOM 1313 C CA . GLU A 1 171 ? 13.490 -1.759 -2.796 1.00 89.69 171 GLU A CA 1
ATOM 1314 C C . GLU A 1 171 ? 13.240 -2.850 -1.762 1.00 89.69 171 GLU A C 1
ATOM 1316 O O . GLU A 1 171 ? 13.104 -2.553 -0.577 1.00 89.69 171 GLU A O 1
ATOM 1321 N N . ASP A 1 172 ? 13.263 -4.106 -2.205 1.00 85.88 172 ASP A N 1
ATOM 1322 C CA . ASP A 1 172 ? 12.938 -5.254 -1.349 1.00 85.88 172 ASP A CA 1
ATOM 1323 C C . ASP A 1 172 ? 13.928 -5.431 -0.191 1.00 85.88 172 ASP A C 1
ATOM 1325 O O . ASP A 1 172 ? 13.531 -5.794 0.912 1.00 85.88 172 ASP A O 1
ATOM 1329 N N . ASP A 1 173 ? 15.211 -5.145 -0.426 1.00 81.94 173 ASP A N 1
ATOM 1330 C CA . ASP A 1 173 ? 16.271 -5.406 0.555 1.00 81.94 173 ASP A CA 1
ATOM 1331 C C . ASP A 1 173 ? 16.441 -4.277 1.581 1.00 81.94 173 ASP A C 1
ATOM 1333 O O . ASP A 1 173 ? 16.913 -4.506 2.694 1.00 81.94 173 ASP A O 1
ATOM 1337 N N . THR A 1 174 ? 16.131 -3.037 1.193 1.00 81.94 174 THR A N 1
ATOM 1338 C CA . THR A 1 174 ? 16.444 -1.836 1.988 1.00 81.94 174 THR A CA 1
ATOM 1339 C C . THR A 1 174 ? 15.206 -1.088 2.461 1.00 81.94 174 THR A C 1
ATOM 1341 O O . THR A 1 174 ? 15.342 -0.115 3.202 1.00 81.94 174 THR A O 1
ATOM 1344 N N . GLU A 1 175 ? 14.021 -1.482 1.987 1.00 80.12 175 GLU A N 1
ATOM 1345 C CA . GLU A 1 175 ? 12.757 -0.752 2.137 1.00 80.12 175 GLU A CA 1
ATOM 1346 C C . GLU A 1 175 ? 12.835 0.706 1.651 1.00 80.12 175 GLU A C 1
ATOM 1348 O O . GLU A 1 175 ? 11.990 1.550 1.960 1.00 80.12 175 GLU A O 1
ATOM 1353 N N . ARG A 1 176 ? 13.856 1.040 0.854 1.00 84.31 176 ARG A N 1
ATOM 1354 C CA . ARG A 1 176 ? 14.038 2.392 0.348 1.00 84.31 176 ARG A CA 1
ATOM 1355 C C . ARG A 1 176 ? 12.997 2.683 -0.720 1.00 84.31 176 ARG A C 1
ATOM 1357 O O . ARG A 1 176 ? 12.947 2.022 -1.756 1.00 84.31 176 ARG A O 1
ATOM 1364 N N . THR A 1 177 ? 12.240 3.757 -0.524 1.00 86.62 177 THR A N 1
ATOM 1365 C CA . THR A 1 177 ? 11.378 4.311 -1.568 1.00 86.62 177 THR A CA 1
ATOM 1366 C C . THR A 1 177 ? 12.229 4.924 -2.682 1.00 86.62 177 THR A C 1
ATOM 1368 O O . THR A 1 177 ? 12.976 5.879 -2.460 1.00 86.62 177 THR A O 1
ATOM 1371 N N . LEU A 1 178 ? 12.119 4.370 -3.887 1.00 89.06 178 LEU A N 1
ATOM 1372 C CA . LEU A 1 178 ? 12.779 4.866 -5.096 1.00 89.06 178 LEU A CA 1
ATOM 1373 C C . LEU A 1 178 ? 11.930 5.902 -5.823 1.00 89.06 178 LEU A C 1
ATOM 1375 O O . LEU A 1 178 ? 12.455 6.903 -6.296 1.00 89.06 178 LEU A O 1
ATOM 1379 N N . VAL A 1 179 ? 10.624 5.648 -5.899 1.00 90.62 179 VAL A N 1
ATOM 1380 C CA . VAL A 1 179 ? 9.638 6.515 -6.552 1.00 90.62 179 VAL A CA 1
ATOM 1381 C C . VAL A 1 179 ? 8.423 6.591 -5.649 1.00 90.62 179 VAL A C 1
ATOM 1383 O O . VAL A 1 179 ? 7.981 5.570 -5.124 1.00 90.62 179 VAL A O 1
ATOM 1386 N N . PHE A 1 180 ? 7.865 7.787 -5.494 1.00 88.12 180 PHE A N 1
ATOM 1387 C CA . PHE A 1 180 ? 6.614 7.989 -4.779 1.00 88.12 180 PHE A CA 1
ATOM 1388 C C . PHE A 1 180 ? 5.723 8.963 -5.540 1.00 88.12 180 PHE A C 1
ATOM 1390 O O . PHE A 1 180 ? 6.017 10.154 -5.645 1.00 88.12 180 PHE A O 1
ATOM 1397 N N . VAL A 1 181 ? 4.613 8.444 -6.050 1.00 87.12 181 VAL A N 1
ATOM 1398 C CA . VAL A 1 181 ? 3.530 9.219 -6.645 1.00 87.12 181 VAL A CA 1
ATOM 1399 C C . VAL A 1 181 ? 2.400 9.270 -5.635 1.00 87.12 181 VAL A C 1
ATOM 1401 O O . VAL A 1 181 ? 1.799 8.247 -5.302 1.00 87.12 181 VAL A O 1
ATOM 1404 N N . ARG A 1 182 ? 2.125 10.474 -5.128 1.00 81.00 182 ARG A N 1
ATOM 1405 C CA . ARG A 1 182 ? 1.041 10.691 -4.169 1.00 81.00 182 ARG A CA 1
ATOM 1406 C C . ARG A 1 182 ? -0.311 10.377 -4.816 1.00 81.00 182 ARG A C 1
ATOM 1408 O O . ARG A 1 182 ? -0.500 10.729 -5.980 1.00 81.00 182 ARG A O 1
ATOM 1415 N N . PRO A 1 183 ? -1.254 9.784 -4.065 1.00 81.56 183 PRO A N 1
ATOM 1416 C CA . PRO A 1 183 ? -2.644 9.703 -4.494 1.00 81.56 183 PRO A CA 1
ATOM 1417 C C . PRO A 1 183 ? -3.173 11.110 -4.804 1.00 81.56 183 PRO A C 1
ATOM 1419 O O . PRO A 1 183 ? -3.115 11.989 -3.946 1.00 81.56 183 PRO A O 1
ATOM 1422 N N . GLY A 1 184 ? -3.673 11.340 -6.017 1.00 73.88 184 GLY A N 1
ATOM 1423 C CA . GLY A 1 184 ? -4.155 12.648 -6.476 1.00 73.88 184 GLY A CA 1
ATOM 1424 C C . GLY A 1 184 ? -5.305 13.188 -5.626 1.00 73.88 184 GLY A C 1
ATOM 1425 O O . GLY A 1 184 ? -5.361 14.386 -5.359 1.00 73.88 184 GLY A O 1
ATOM 1426 N N . ASP A 1 185 ? -6.138 12.292 -5.095 1.00 67.62 185 ASP A N 1
ATOM 1427 C CA . ASP A 1 185 ? -7.224 12.620 -4.165 1.00 67.62 185 ASP A CA 1
ATOM 1428 C C . ASP A 1 185 ? -6.708 13.198 -2.824 1.00 67.62 185 ASP A C 1
ATOM 1430 O O . ASP A 1 185 ? -7.464 13.842 -2.105 1.00 67.62 185 ASP A O 1
ATOM 1434 N N . LEU A 1 186 ? -5.427 12.990 -2.477 1.00 61.91 186 LEU A N 1
ATOM 1435 C CA . LEU A 1 186 ? -4.778 13.583 -1.295 1.00 61.91 186 LEU A CA 1
ATOM 1436 C C . LEU A 1 186 ? -4.112 14.934 -1.587 1.00 61.91 186 LEU A C 1
ATOM 1438 O O . LEU A 1 186 ? -3.688 15.614 -0.660 1.00 61.91 186 LEU A O 1
ATOM 1442 N N . VAL A 1 187 ? -3.978 15.326 -2.858 1.00 57.97 187 VAL A N 1
ATOM 1443 C CA . VAL A 1 187 ? -3.342 16.597 -3.256 1.00 57.97 187 VAL A CA 1
ATOM 1444 C C . VAL A 1 187 ? -4.340 17.766 -3.209 1.00 57.97 187 VAL A C 1
ATOM 1446 O O . VAL A 1 187 ? -3.926 18.921 -3.217 1.00 57.97 187 VAL A O 1
ATOM 1449 N N . GLN A 1 188 ? -5.644 17.477 -3.135 1.00 45.81 188 GLN A N 1
ATOM 1450 C CA . GLN A 1 188 ? -6.727 18.471 -3.094 1.00 45.81 188 GLN A CA 1
ATOM 1451 C C . GLN A 1 188 ? -7.446 18.578 -1.734 1.00 45.81 188 GLN A C 1
ATOM 1453 O O . GLN A 1 188 ? -8.430 19.313 -1.647 1.00 45.81 188 GLN A O 1
ATOM 1458 N N . ALA A 1 189 ? -6.990 17.853 -0.706 1.00 43.97 189 ALA A N 1
ATOM 1459 C CA . ALA A 1 189 ? -7.573 17.861 0.641 1.00 43.97 189 ALA A CA 1
ATOM 1460 C C . ALA A 1 189 ? -6.839 18.819 1.591 1.00 43.97 189 ALA A C 1
ATOM 1462 O O . ALA A 1 189 ? -5.590 18.886 1.511 1.00 43.97 189 ALA A O 1
#

Solvent-accessible surface area (backbone atoms only — not comparable to full-atom values): 10230 Å² total; per-residue (Å²): 109,17,17,26,67,45,39,76,86,79,45,73,52,71,76,57,44,49,56,52,54,51,51,42,45,75,72,68,48,54,56,15,62,33,48,28,39,65,32,76,98,66,50,77,41,43,34,61,48,31,81,42,61,66,61,24,44,53,49,32,54,54,48,22,69,73,70,72,40,82,54,53,37,69,41,85,41,78,50,63,95,43,75,37,54,46,52,47,42,39,31,35,35,41,82,51,98,46,32,42,35,39,30,61,34,71,67,35,49,53,27,44,47,64,60,35,72,84,42,59,34,84,39,79,59,51,76,50,76,32,91,44,75,66,54,42,35,75,74,51,56,46,72,66,58,43,44,70,61,46,50,39,40,50,49,36,48,53,69,73,54,44,42,46,35,13,32,33,35,28,30,68,91,73,68,45,74,78,39,79,44,67,28,47,69,52,75,80,107

Foldseek 3Di:
DWKFKFFPPQTADPVLVVLLLVLCVVVVHQQFWAFWDQTPRPSQWITHIHPDPVVNVVSQVVSCVVVVNNRIDMDDDDGGPDIGHRADWEWEWEDDQFWIKIATDPSNQSSLCRNPVPQDAQDRMDIDGHNDVVRVCVPQNFPQSVCVVVVCNRTSDDPVVCLQRWYWYAYPPPRDTPDTRGRNVSVVD

pLDDT: mean 87.16, std 8.43, range [43.97, 97.44]

Secondary structure (DSSP, 8-state):
-EEEEEETTTS--HHHHHHHHHHHHHTT--TTSEEEEEPTTT-SSEEE-BSSHHHHHHHHHHHHHHHT-TTEEEEEEPPPSEEE-S-PEEEEEEEETTEEEEEE-HHHHHHHHHH-TT---S-SEEEEE-SSHHHHHHHH--HHHHHHHHHHHHH---HHHHHHH-EEEEETTT--EEEEE--GGGT--

Sequence (189 aa):
MGFTVNRNDGGTKDAEFEAYARLLRQQGVDLGKLPRAPEPGTGRRWLYVWDTEEKAQAFATELKKRTRDDAWVVVEVAAPPSEGPMGPIIVQVGRRANGLVFGLHPLSRAMIQSAFPAAKGAAATISINFETFRDFQATHGSIDALARELVPTLTGLKPQELEKLGYALIEDDTERTLVFVRPGDLVQA

Mean predicted aligned error: 6.54 Å

Radius of gyration: 17.47 Å; Cα contacts (8 Å, |Δi|>4): 364; chains: 1; bounding box: 44×29×45 Å

Nearest PDB structures (foldseek):
  8e79-assembly1_N  TM=4.445E-01  e=6.537E+00  Escherichia coli
  4e36-assembly2_B  TM=5.386E-01  e=4.268E+00  Homo sapiens
  7nup-assembly3_C  TM=2.465E-01  e=2.787E+00  Homo sapiens
  4jbs-assembly1_A  TM=2.456E-01  e=4.821E+00  Homo sapiens
  6m8p-assembly1_A  TM=2.194E-01  e=3.555E+00  Homo sapiens